Protein AF-0000000077528853 (afdb_homodimer)

Secondary structure (DSSP, 8-state):
-------------------------EEEGGGS-TTS--EE--SSEES-EEEEEEEE-SSEEEEEEEE-TT-EEPSEEESSS--EE--S-----TT-EEE--TTEEB--B--TT--EEEEEEEES-EEE-PPPPHHHHHT----/-------------------------EEEGGGS-TTS--EE--SSEES-EEEEEEEE-SSEEEEEEEE-TT-EEPSEEESSS--EE--S-----TT-EEE--TTEEB--B--TT--EEEEEEEES-EEE-PPPPHHHHHT----

InterPro domains:
  IPR011051 RmlC-like cupin domain superfamily [SSF51182] (59-139)
  IPR014710 RmlC-like jelly roll fold [G3DSA:2.60.120.10] (25-142)

Nearest PDB structures (foldseek):
  4bif-assembly1_C  TM=8.616E-01  e=1.121E-05  Granulicella tundricola MP5ACTX9
  4uxa-assembly9_L  TM=8.466E-01  e=1.002E-05  Granulicella tundricola
  8oz8-assembly1_A  TM=7.866E-01  e=2.742E-05  Granulicella tundricola
  2y0o-assembly1_A-2  TM=6.059E-01  e=3.119E-01  Bacillus subtilis subsp. subtilis str. 168
  3ebr-assembly1_A  TM=5.084E-01  e=4.614E-01  Cupriavidus pinatubonensis JMP134

Radius of gyration: 26.19 Å; Cα contacts (8 Å, |Δi|>4): 582; chains: 2; bounding box: 108×64×72 Å

Sequence (286 aa):
MRNSTVLAVLAVLALLPTSLASVSSTIIRNSRDPELNSTLDAVSFTNEAWIDVGYVDNATWIGHVMFTPFARTFWHRHEGGSSSRGGKPLRLHTGDTAWCPPGIVHWHGADECSYMMHFAAAYGATEWLEEVSAEEYAAKSDKMRNSTVLAVLAVLALLPTSLASVSSTIIRNSRDPELNSTLDAVSFTNEAWIDVGYVDNATWIGHVMFTPFARTFWHRHEGGSSSRGGKPLRLHTGDTAWCPPGIVHWHGADECSYMMHFAAAYGATEWLEEVSAEEYAAKSDK

Organism: Fusarium solani (NCBI:txid169388)

Solvent-accessible surface area (backbone atoms only — not comparable to full-atom values): 16557 Å² total; per-residue (Å²): 135,84,81,76,78,77,80,77,81,77,80,76,76,74,74,67,74,71,70,66,71,74,80,59,66,43,77,24,60,67,40,33,33,87,88,55,69,76,38,77,47,72,82,59,33,46,64,55,33,38,36,36,54,31,46,76,60,93,43,36,42,32,24,34,42,38,20,39,50,61,5,26,38,23,28,26,26,28,44,50,71,64,78,38,70,52,77,74,55,72,73,81,55,95,61,46,38,76,48,71,55,49,13,36,29,44,68,59,63,20,50,78,90,32,65,34,73,47,79,46,79,45,62,39,53,75,48,80,56,60,72,66,45,73,65,64,62,65,54,46,48,96,100,134,84,81,76,78,77,78,79,79,77,79,75,76,74,73,67,73,72,70,68,72,74,82,61,66,43,78,23,60,67,41,32,32,87,88,55,70,74,38,78,46,70,82,59,32,46,63,55,34,38,35,36,55,30,46,75,61,92,44,37,43,31,26,34,42,38,19,39,52,60,4,27,37,24,28,27,27,29,45,50,70,64,78,38,71,52,79,73,52,73,71,81,56,94,60,44,37,77,47,70,55,48,13,34,29,43,66,59,63,20,50,78,91,32,66,35,72,48,79,47,76,45,61,39,52,74,47,78,54,60,73,67,45,73,67,65,64,65,54,46,47,96,99

pLDDT: mean 84.31, std 20.07, range [31.48, 98.06]

Foldseek 3Di:
DPPPPPPPPPPPPPPPPPPPVPDDDDDQVVQFDPVDDWDWDPDFKDDTKIWTWRDDDPWKTKTKMKADAPMKGAWKFFADDAADEDDADEDDDPPDDDDDDHRYTDMDAHHRPDMDMDIDMGGHDMDGDGGQDPVSNVRHDPD/DPPPPPPPPPPPPPPPPPPPVPDDDDDQVVQFDPVDDWDWDPDFKDPTKIWTWRDDDPWKTKTKMKADAPMKGAWKFFADDAADEDDADEDDDPPDDDDDDHRYIDMDAHHRHDMDMDIDMGGHDMDGDGGQDPVSNVRHDPD

Structure (mmCIF, N/CA/C/O backbone):
data_AF-0000000077528853-model_v1
#
loop_
_entity.id
_entity.type
_entity.pdbx_description
1 polymer 'Cupin type-1 domain-containing protein'
#
loop_
_atom_site.group_PDB
_atom_site.id
_atom_site.type_symbol
_atom_site.label_atom_id
_atom_site.label_alt_id
_atom_site.label_comp_id
_atom_site.label_asym_id
_atom_site.label_entity_id
_atom_site.label_seq_id
_atom_site.pdbx_PDB_ins_code
_atom_site.Cartn_x
_atom_site.Cartn_y
_atom_site.Cartn_z
_atom_site.occupancy
_atom_site.B_iso_or_equiv
_atom_site.auth_seq_id
_atom_site.auth_comp_id
_atom_site.auth_asym_id
_atom_site.auth_atom_id
_atom_site.pdbx_PDB_model_num
ATOM 1 N N . MET A 1 1 ? -48.656 -36.594 48.875 1 31.77 1 MET A N 1
ATOM 2 C CA . MET A 1 1 ? -47.281 -36.25 48.469 1 31.77 1 MET A CA 1
ATOM 3 C C . MET A 1 1 ? -47.219 -35.906 47 1 31.77 1 MET A C 1
ATOM 5 O O . MET A 1 1 ? -47.375 -36.781 46.125 1 31.77 1 MET A O 1
ATOM 9 N N . ARG A 1 2 ? -47.75 -34.625 46.594 1 35.5 2 ARG A N 1
ATOM 10 C CA . ARG A 1 2 ? -47.812 -34.094 45.25 1 35.5 2 ARG A CA 1
ATOM 11 C C . ARG A 1 2 ? -46.406 -33.969 44.656 1 35.5 2 ARG A C 1
ATOM 13 O O . ARG A 1 2 ? -45.531 -33.406 45.281 1 35.5 2 ARG A O 1
ATOM 20 N N . ASN A 1 3 ? -45.969 -34.969 43.812 1 36.38 3 ASN A N 1
ATOM 21 C CA . ASN A 1 3 ? -44.75 -34.969 43 1 36.38 3 ASN A CA 1
ATOM 22 C C . ASN A 1 3 ? -44.656 -33.719 42.125 1 36.38 3 ASN A C 1
ATOM 24 O O . ASN A 1 3 ? -45.5 -33.531 41.25 1 36.38 3 ASN A O 1
ATOM 28 N N . SER A 1 4 ? -44.281 -32.562 42.656 1 40.78 4 SER A N 1
ATOM 29 C CA . SER A 1 4 ? -43.969 -31.359 41.844 1 40.78 4 SER A CA 1
ATOM 30 C C . SER A 1 4 ? -42.875 -31.641 40.844 1 40.78 4 SER A C 1
ATOM 32 O O . SER A 1 4 ? -41.75 -32.031 41.219 1 40.78 4 SER A O 1
ATOM 34 N N . THR A 1 5 ? -43.25 -32.188 39.688 1 36.5 5 THR A N 1
ATOM 35 C CA . THR A 1 5 ? -42.344 -32.375 38.594 1 36.5 5 THR A CA 1
ATOM 36 C C . THR A 1 5 ? -41.719 -31.031 38.188 1 36.5 5 THR A C 1
ATOM 38 O O . THR A 1 5 ? -42.406 -30.078 37.875 1 36.5 5 THR A O 1
ATOM 41 N N . VAL A 1 6 ? -40.625 -30.625 38.812 1 39.38 6 VAL A N 1
ATOM 42 C CA . VAL A 1 6 ? -39.812 -29.469 38.406 1 39.38 6 VAL A CA 1
ATOM 43 C C . VAL A 1 6 ? -39.344 -29.641 36.969 1 39.38 6 VAL A C 1
ATOM 45 O O . VAL A 1 6 ? -38.75 -30.672 36.625 1 39.38 6 VAL A O 1
ATOM 48 N N . LEU A 1 7 ? -40 -29.078 36 1 36.66 7 LEU A N 1
ATOM 49 C CA . LEU A 1 7 ? -39.594 -29 34.594 1 36.66 7 LEU A CA 1
ATOM 50 C C . LEU A 1 7 ? -38.312 -28.188 34.469 1 36.66 7 LEU A C 1
ATOM 52 O O . LEU A 1 7 ? -38.281 -27.016 34.844 1 36.66 7 LEU A O 1
ATOM 56 N N . ALA A 1 8 ? -37.125 -28.828 34.531 1 36.06 8 ALA A N 1
ATOM 57 C CA . ALA A 1 8 ? -35.844 -28.172 34.281 1 36.06 8 ALA A CA 1
ATOM 58 C C . ALA A 1 8 ? -35.75 -27.688 32.812 1 36.06 8 ALA A C 1
ATOM 60 O O . ALA A 1 8 ? -35.938 -28.469 31.891 1 36.06 8 ALA A O 1
ATOM 61 N N . VAL A 1 9 ? -36.125 -26.484 32.531 1 37.28 9 VAL A N 1
ATOM 62 C CA . VAL A 1 9 ? -35.906 -25.891 31.219 1 37.28 9 VAL A CA 1
ATOM 63 C C . VAL A 1 9 ? -34.406 -25.797 30.953 1 37.28 9 VAL A C 1
ATOM 65 O O . VAL A 1 9 ? -33.656 -25.141 31.688 1 37.28 9 VAL A O 1
ATOM 68 N N . LEU A 1 10 ? -33.75 -26.828 30.375 1 38.59 10 LEU A N 1
ATOM 69 C CA . LEU A 1 10 ? -32.375 -26.703 29.922 1 38.59 10 LEU A CA 1
ATOM 70 C C . LEU A 1 10 ? -32.281 -25.719 28.75 1 38.59 10 LEU A C 1
ATOM 72 O O . LEU A 1 10 ? -32.938 -25.891 27.734 1 38.59 10 LEU A O 1
ATOM 76 N N . ALA A 1 11 ? -31.984 -24.469 29.016 1 38.91 11 ALA A N 1
ATOM 77 C CA . ALA A 1 11 ? -31.703 -23.531 27.953 1 38.91 11 ALA A CA 1
ATOM 78 C C . ALA A 1 11 ? -30.453 -23.938 27.172 1 38.91 11 ALA A C 1
ATOM 80 O O . ALA A 1 11 ? -29.359 -24.016 27.734 1 38.91 11 ALA A O 1
ATOM 81 N N . VAL A 1 12 ? -30.531 -24.797 26.141 1 39.12 12 VAL A N 1
ATOM 82 C CA . VAL A 1 12 ? -29.391 -25.016 25.25 1 39.12 12 VAL A CA 1
ATOM 83 C C . VAL A 1 12 ? -29 -23.703 24.578 1 39.12 12 VAL A C 1
ATOM 85 O O . VAL A 1 12 ? -29.812 -23.078 23.922 1 39.12 12 VAL A O 1
ATOM 88 N N . LEU A 1 13 ? -28.031 -22.969 25.094 1 37.53 13 LEU A N 1
ATOM 89 C CA . LEU A 1 13 ? -27.438 -21.859 24.359 1 37.53 13 LEU A CA 1
ATOM 90 C C . LEU A 1 13 ? -26.875 -22.344 23.016 1 37.53 13 LEU A C 1
ATOM 92 O O . LEU A 1 13 ? -25.969 -23.172 22.984 1 37.53 13 LEU A O 1
ATOM 96 N N . ALA A 1 14 ? -27.703 -22.328 21.938 1 39.66 14 ALA A N 1
ATOM 97 C CA . ALA A 1 14 ? -27.109 -22.531 20.625 1 39.66 14 ALA A CA 1
ATOM 98 C C . ALA A 1 14 ? -25.891 -21.625 20.422 1 39.66 14 ALA A C 1
ATOM 100 O O . ALA A 1 14 ? -26 -20.406 20.562 1 39.66 14 ALA A O 1
ATOM 101 N N . LEU A 1 15 ? -24.688 -22.062 20.719 1 41.44 15 LEU A N 1
ATOM 102 C CA . LEU A 1 15 ? -23.531 -21.328 20.219 1 41.44 15 LEU A CA 1
ATOM 103 C C . LEU A 1 15 ? -23.688 -20.969 18.734 1 41.44 15 LEU A C 1
ATOM 105 O O . LEU A 1 15 ? -23.781 -21.859 17.891 1 41.44 15 LEU A O 1
ATOM 109 N N . LEU A 1 16 ? -24.391 -19.938 18.438 1 42.97 16 LEU A N 1
ATOM 110 C CA . LEU A 1 16 ? -24.312 -19.469 17.062 1 42.97 16 LEU A CA 1
ATOM 111 C C . LEU A 1 16 ? -22.891 -19.562 16.531 1 42.97 16 LEU A C 1
ATOM 113 O O . LEU A 1 16 ? -21.938 -19.156 17.219 1 42.97 16 LEU A O 1
ATOM 117 N N . PRO A 1 17 ? -22.656 -20.438 15.641 1 41.72 17 PRO A N 1
ATOM 118 C CA . PRO A 1 17 ? -21.344 -20.344 15.031 1 41.72 17 PRO A CA 1
ATOM 119 C C . PRO A 1 17 ? -20.953 -18.922 14.664 1 41.72 17 PRO A C 1
ATOM 121 O O . PRO A 1 17 ? -21.766 -18.172 14.102 1 41.72 17 PRO A O 1
ATOM 124 N N . THR A 1 18 ? -20.297 -18.219 15.523 1 42.56 18 THR A N 1
ATOM 125 C CA . THR A 1 18 ? -19.641 -17.031 14.992 1 42.56 18 THR A CA 1
ATOM 126 C C . THR A 1 18 ? -19.062 -17.312 13.609 1 42.56 18 THR A C 1
ATOM 128 O O . THR A 1 18 ? -18.219 -18.203 13.461 1 42.56 18 THR A O 1
ATOM 131 N N . SER A 1 19 ? -19.812 -17.359 12.656 1 41.09 19 SER A N 1
ATOM 132 C CA . SER A 1 19 ? -19.234 -17.406 11.312 1 41.09 19 SER A CA 1
ATOM 133 C C . SER A 1 19 ? -17.953 -16.594 11.242 1 41.09 19 SER A C 1
ATOM 135 O O . SER A 1 19 ? -17.953 -15.383 11.461 1 41.09 19 SER A O 1
ATOM 137 N N . LEU A 1 20 ? -16.938 -17 11.883 1 44.22 20 LEU A N 1
ATOM 138 C CA . LEU A 1 20 ? -15.664 -16.391 11.555 1 44.22 20 LEU A CA 1
ATOM 139 C C . LEU A 1 20 ? -15.609 -16 10.078 1 44.22 20 LEU A C 1
ATOM 141 O O . LEU A 1 20 ? -15.656 -16.859 9.203 1 44.22 20 LEU A O 1
ATOM 145 N N . ALA A 1 21 ? -16.312 -15.023 9.734 1 50.5 21 ALA A N 1
ATOM 146 C CA . ALA A 1 21 ? -16.141 -14.539 8.367 1 50.5 21 ALA A CA 1
ATOM 147 C C . ALA A 1 21 ? -14.727 -14.781 7.863 1 50.5 21 ALA A C 1
ATOM 149 O O . ALA A 1 21 ? -13.75 -14.461 8.555 1 50.5 21 ALA A O 1
ATOM 150 N N . SER A 1 22 ? -14.547 -15.875 7.16 1 57.91 22 SER A N 1
ATOM 151 C CA . SER A 1 22 ? -13.258 -16.281 6.605 1 57.91 22 SER A CA 1
ATOM 152 C C . SER A 1 22 ? -12.508 -15.102 6.008 1 57.91 22 SER A C 1
ATOM 154 O O . SER A 1 22 ? -13.062 -14.359 5.191 1 57.91 22 SER A O 1
ATOM 156 N N . VAL A 1 23 ? -11.641 -14.492 6.781 1 65.69 23 VAL A N 1
ATOM 157 C CA . VAL A 1 23 ? -10.766 -13.438 6.289 1 65.69 23 VAL A CA 1
ATOM 158 C C . VAL A 1 23 ? -10.188 -13.828 4.93 1 65.69 23 VAL A C 1
ATOM 160 O O . VAL A 1 23 ? -9.594 -14.906 4.789 1 65.69 23 VAL A O 1
ATOM 163 N N . SER A 1 24 ? -10.695 -13.164 3.867 1 83 24 SER A N 1
ATOM 164 C CA . SER A 1 24 ? -10.234 -13.445 2.512 1 83 24 SER A CA 1
ATOM 165 C C . SER A 1 24 ? -9.703 -12.195 1.836 1 83 24 SER A C 1
ATOM 167 O O . SER A 1 24 ? -9.914 -11.078 2.32 1 83 24 SER A O 1
ATOM 169 N N . SER A 1 25 ? -8.945 -12.477 0.731 1 89.69 25 SER A N 1
ATOM 170 C CA . SER A 1 25 ? -8.484 -11.352 -0.074 1 89.69 25 SER A CA 1
ATOM 171 C C . SER A 1 25 ? -9.648 -10.633 -0.744 1 89.69 25 SER A C 1
ATOM 173 O O . SER A 1 25 ? -10.688 -11.242 -1.018 1 89.69 25 SER A O 1
ATOM 175 N N . THR A 1 26 ? -9.477 -9.367 -0.931 1 91.88 26 THR A N 1
ATOM 176 C CA . THR A 1 26 ? -10.516 -8.531 -1.526 1 91.88 26 THR A CA 1
ATOM 177 C C . THR A 1 26 ? -9.969 -7.766 -2.727 1 91.88 26 THR A C 1
ATOM 179 O O . THR A 1 26 ? -8.852 -7.238 -2.68 1 91.88 26 THR A O 1
ATOM 182 N N . ILE A 1 27 ? -10.758 -7.766 -3.787 1 93.62 27 ILE A N 1
ATOM 183 C CA . ILE A 1 27 ? -10.461 -6.895 -4.918 1 93.62 27 ILE A CA 1
ATOM 184 C C . ILE A 1 27 ? -11.273 -5.609 -4.812 1 93.62 27 ILE A C 1
ATOM 186 O O . ILE A 1 27 ? -12.508 -5.652 -4.742 1 93.62 27 ILE A O 1
ATOM 190 N N . ILE A 1 28 ? -10.609 -4.52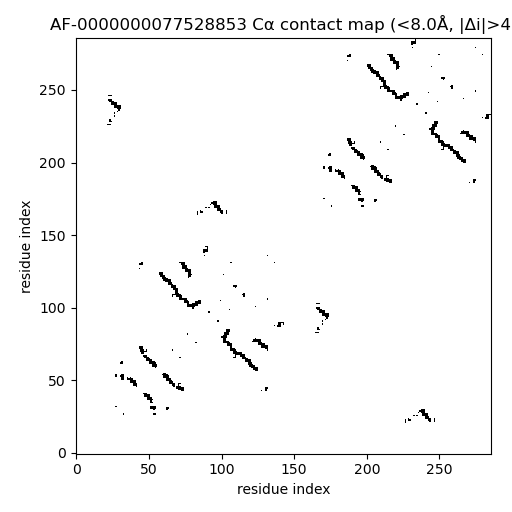 -4.746 1 96.12 28 ILE A N 1
ATOM 191 C CA . ILE A 1 28 ? -11.227 -3.197 -4.766 1 96.12 28 ILE A CA 1
ATOM 192 C C . ILE A 1 28 ? -11.242 -2.654 -6.191 1 96.12 28 ILE A C 1
ATOM 194 O O . ILE A 1 28 ? -10.234 -2.133 -6.676 1 96.12 28 ILE A O 1
ATOM 198 N N . ARG A 1 29 ? -12.398 -2.723 -6.762 1 95.88 29 ARG A N 1
ATOM 199 C CA . ARG A 1 29 ? -12.523 -2.32 -8.156 1 95.88 29 ARG A CA 1
ATOM 200 C C . ARG A 1 29 ? -12.289 -0.822 -8.32 1 95.88 29 ARG A C 1
ATOM 202 O O . ARG A 1 29 ? -12.852 -0.016 -7.574 1 95.88 29 ARG A O 1
ATOM 209 N N . ASN A 1 30 ? -11.453 -0.456 -9.148 1 94.94 30 ASN A N 1
ATOM 210 C CA . ASN A 1 30 ? -11.062 0.923 -9.438 1 94.94 30 ASN A CA 1
ATOM 211 C C . ASN A 1 30 ? -10.523 1.622 -8.195 1 94.94 30 ASN A C 1
ATOM 213 O O . ASN A 1 30 ? -10.547 2.852 -8.109 1 94.94 30 ASN A O 1
ATOM 217 N N . SER A 1 31 ? -10.211 0.83 -7.234 1 96.31 31 SER A N 1
ATOM 218 C CA . SER A 1 31 ? -9.586 1.274 -5.992 1 96.31 31 SER A CA 1
ATOM 219 C C . SER A 1 31 ? -10.484 2.256 -5.246 1 96.31 31 SER A C 1
ATOM 221 O O . SER A 1 31 ? -10 3.209 -4.633 1 96.31 31 SER A O 1
ATOM 223 N N . ARG A 1 32 ? -11.719 2.049 -5.41 1 94.62 32 ARG A N 1
ATOM 224 C CA . ARG A 1 32 ? -12.742 2.824 -4.715 1 94.62 32 ARG A CA 1
ATOM 225 C C . ARG A 1 32 ? -13.969 1.969 -4.414 1 94.62 32 ARG A C 1
ATOM 227 O O . ARG A 1 32 ? -14.25 1.002 -5.125 1 94.62 32 ARG A O 1
ATOM 234 N N . ASP A 1 33 ? -14.578 2.328 -3.352 1 93.62 33 ASP A N 1
ATOM 235 C CA . ASP A 1 33 ? -15.891 1.739 -3.084 1 93.62 33 ASP A CA 1
ATOM 236 C C . ASP A 1 33 ? -17 2.525 -3.777 1 93.62 33 ASP A C 1
ATOM 238 O O . ASP A 1 33 ? -17.312 3.652 -3.385 1 93.62 33 ASP A O 1
ATOM 242 N N . PRO A 1 34 ? -17.578 1.973 -4.758 1 90.75 34 PRO A N 1
ATOM 243 C CA . PRO A 1 34 ? -18.547 2.734 -5.551 1 90.75 34 PRO A CA 1
ATOM 244 C C . PRO A 1 34 ? -19.812 3.076 -4.766 1 90.75 34 PRO A C 1
ATOM 246 O O . PRO A 1 34 ? -20.594 3.932 -5.188 1 90.75 34 PRO A O 1
ATOM 249 N N . GLU A 1 35 ? -20.016 2.408 -3.66 1 93.94 35 GLU A N 1
ATOM 250 C CA . GLU A 1 35 ? -21.234 2.637 -2.875 1 93.94 35 GLU A CA 1
ATOM 251 C C . GLU A 1 35 ? -21.062 3.818 -1.927 1 93.94 35 GLU A C 1
ATOM 253 O O . GLU A 1 35 ? -22.016 4.262 -1.298 1 93.94 35 GLU A O 1
ATOM 258 N N . LEU A 1 36 ? -19.906 4.215 -1.797 1 93.94 36 LEU A N 1
ATOM 259 C CA . LEU A 1 36 ? -19.641 5.301 -0.866 1 93.94 36 LEU A CA 1
ATOM 260 C C . LEU A 1 36 ? -19.391 6.605 -1.614 1 93.94 36 LEU A C 1
ATOM 262 O O . LEU A 1 36 ? -18.75 6.609 -2.67 1 93.94 36 LEU A O 1
ATOM 266 N N . ASN A 1 37 ? -19.875 7.656 -1.074 1 94.62 37 ASN A N 1
ATOM 267 C CA . ASN A 1 37 ? -19.594 8.992 -1.594 1 94.62 37 ASN A CA 1
ATOM 268 C C . ASN A 1 37 ? -18.25 9.516 -1.077 1 94.62 37 ASN A C 1
ATOM 270 O O . ASN A 1 37 ? -17.766 9.078 -0.033 1 94.62 37 ASN A O 1
ATOM 274 N N . SER A 1 38 ? -17.719 10.438 -1.953 1 96.12 38 SER A N 1
ATOM 275 C CA . SER A 1 38 ? -16.625 11.227 -1.396 1 96.12 38 SER A CA 1
ATOM 276 C C . SER A 1 38 ? -17.094 12.039 -0.191 1 96.12 38 SER A C 1
ATOM 278 O O . SER A 1 38 ? -18.188 12.602 -0.197 1 96.12 38 SER A O 1
ATOM 280 N N . THR A 1 39 ? -16.203 12.07 0.796 1 96.06 39 THR A N 1
ATOM 281 C CA . THR A 1 39 ? -16.594 12.781 2.006 1 96.06 39 THR A CA 1
ATOM 282 C C . THR A 1 39 ? -15.562 13.844 2.373 1 96.06 39 THR A C 1
ATOM 284 O O . THR A 1 39 ? -14.359 13.625 2.219 1 96.06 39 THR A O 1
ATOM 287 N N . LEU A 1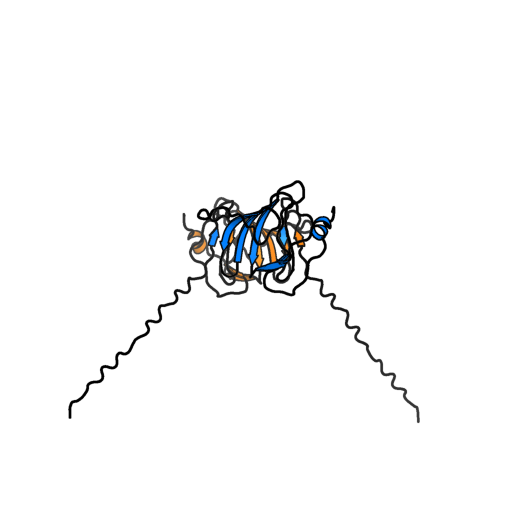 40 ? -16.094 14.93 2.807 1 95.06 40 LEU A N 1
ATOM 288 C CA . LEU A 1 40 ? -15.242 15.961 3.383 1 95.06 40 LEU A CA 1
ATOM 289 C C . LEU A 1 40 ? -14.875 15.625 4.824 1 95.06 40 LEU A C 1
ATOM 291 O O . LEU A 1 40 ? -15.742 15.32 5.637 1 95.06 40 LEU A O 1
ATOM 295 N N . ASP A 1 41 ? -13.594 15.555 5.109 1 86.25 41 ASP A N 1
ATOM 296 C CA . ASP A 1 41 ? -13.148 15.367 6.484 1 86.25 41 ASP A CA 1
ATOM 297 C C . ASP A 1 41 ? -12.625 16.672 7.078 1 86.25 41 ASP A C 1
ATOM 299 O O . ASP A 1 41 ? -11.562 17.156 6.684 1 86.25 41 ASP A O 1
ATOM 303 N N . ALA A 1 42 ? -13.312 17.188 8.055 1 81.19 42 ALA A N 1
ATOM 304 C CA . ALA A 1 42 ? -12.961 18.469 8.656 1 81.19 42 ALA A CA 1
ATOM 305 C C . ALA A 1 42 ? -12.398 18.281 10.062 1 81.19 42 ALA A C 1
ATOM 307 O O . ALA A 1 42 ? -12.07 19.266 10.742 1 81.19 42 ALA A O 1
ATOM 308 N N . VAL A 1 43 ? -12.219 17.062 10.438 1 89.88 43 VAL A N 1
ATOM 309 C CA . VAL A 1 43 ? -11.891 16.828 11.836 1 89.88 43 VAL A CA 1
ATOM 310 C C . VAL A 1 43 ? -10.383 16.625 11.984 1 89.88 43 VAL A C 1
ATOM 312 O O . VAL A 1 43 ? -9.773 17.109 12.938 1 89.88 43 VAL A O 1
ATOM 315 N N . SER A 1 44 ? -9.773 16.047 11.062 1 96.69 44 SER A N 1
ATOM 316 C CA . SER A 1 44 ? -8.367 15.68 11.203 1 96.69 44 SER A CA 1
ATOM 317 C C . SER A 1 44 ? -7.5 16.391 10.172 1 96.69 44 SER A C 1
ATOM 319 O O . SER A 1 44 ? -6.41 15.922 9.836 1 96.69 44 SER A O 1
ATOM 321 N N . PHE A 1 45 ? -8.078 17.5 9.672 1 97.69 45 PHE A N 1
ATOM 322 C CA . PHE A 1 45 ? -7.371 18.219 8.617 1 97.69 45 PHE A CA 1
ATOM 323 C C . PHE A 1 45 ? -7.426 19.719 8.859 1 97.69 45 PHE A C 1
ATOM 325 O O . PHE A 1 45 ? -8.391 20.234 9.43 1 97.69 45 PHE A O 1
ATOM 332 N N . THR A 1 46 ? -6.367 20.375 8.477 1 96.81 46 THR A N 1
ATOM 333 C CA . THR A 1 46 ? -6.414 21.812 8.227 1 96.81 46 THR A CA 1
ATOM 334 C C . THR A 1 46 ? -6.848 22.094 6.789 1 96.81 46 THR A C 1
ATOM 336 O O . THR A 1 46 ? -6.324 21.5 5.848 1 96.81 46 THR A O 1
ATOM 339 N N . ASN A 1 47 ? -7.816 22.969 6.621 1 95.75 47 ASN A N 1
ATOM 340 C CA . ASN A 1 47 ? -8.43 23.266 5.328 1 95.75 47 ASN A CA 1
ATOM 341 C C . ASN A 1 47 ? -9.133 22.031 4.754 1 95.75 47 ASN A C 1
ATOM 343 O O . ASN A 1 47 ? -9.57 21.156 5.5 1 95.75 47 ASN A O 1
ATOM 347 N N . GLU A 1 48 ? -9.359 21.984 3.418 1 95.88 48 GLU A N 1
ATOM 348 C CA . GLU A 1 48 ? -10.297 21 2.857 1 95.88 48 GLU A CA 1
ATOM 349 C C . GLU A 1 48 ? -9.555 19.781 2.322 1 95.88 48 GLU A C 1
ATOM 351 O O . GLU A 1 48 ? -8.594 19.922 1.559 1 95.88 48 GLU A O 1
ATOM 356 N N . ALA A 1 49 ? -10.039 18.688 2.723 1 97.56 49 ALA A N 1
ATOM 357 C CA . ALA A 1 49 ? -9.625 17.406 2.17 1 97.56 49 ALA A CA 1
ATOM 358 C C . ALA A 1 49 ? -10.828 16.5 1.903 1 97.56 49 ALA A C 1
ATOM 360 O O . ALA A 1 49 ? -11.766 16.469 2.701 1 97.56 49 ALA A O 1
ATOM 361 N N . TRP A 1 50 ? -10.781 15.805 0.832 1 97.56 50 TRP A N 1
ATOM 362 C CA . TRP A 1 50 ? -11.836 14.883 0.412 1 97.56 50 TRP A CA 1
ATOM 363 C C . TRP A 1 50 ? -11.32 13.445 0.391 1 97.56 50 TRP A C 1
ATOM 365 O O . TRP A 1 50 ? -10.203 13.188 -0.046 1 97.56 50 TRP A O 1
ATOM 375 N N . ILE A 1 51 ? -12.18 12.547 0.854 1 97.25 51 ILE A N 1
ATOM 376 C CA . ILE A 1 51 ? -11.758 11.164 1.037 1 97.25 51 ILE A CA 1
ATOM 377 C C . ILE A 1 51 ? -12.664 10.234 0.221 1 97.25 51 ILE A C 1
ATOM 379 O O . ILE A 1 51 ? -13.891 10.352 0.279 1 97.25 51 ILE A O 1
ATOM 383 N N . ASP A 1 52 ? -12.039 9.383 -0.586 1 97.12 52 ASP A N 1
ATOM 384 C CA . ASP A 1 52 ? -12.68 8.234 -1.211 1 97.12 52 ASP A CA 1
ATOM 385 C C . ASP A 1 52 ? -12.18 6.926 -0.601 1 97.12 52 ASP A C 1
ATOM 387 O O . ASP A 1 52 ? -11.031 6.531 -0.817 1 97.12 52 ASP A O 1
ATOM 391 N N . VAL A 1 53 ? -13.07 6.262 0.036 1 96.75 53 VAL A N 1
ATOM 392 C CA . VAL A 1 53 ? -12.688 5.016 0.687 1 96.75 53 VAL A CA 1
ATOM 393 C C . VAL A 1 53 ? -12.727 3.871 -0.323 1 96.75 53 VAL A C 1
ATOM 395 O O . VAL A 1 53 ? -13.672 3.762 -1.108 1 96.75 53 VAL A O 1
ATOM 398 N N . GLY A 1 54 ? -11.734 3.076 -0.315 1 97.56 54 GLY A N 1
ATOM 399 C CA . GLY A 1 54 ? -11.734 1.836 -1.074 1 97.56 54 GLY A CA 1
ATOM 400 C C . GLY A 1 54 ? -12 0.612 -0.22 1 97.56 54 GLY A C 1
ATOM 401 O O . GLY A 1 54 ? -12.789 -0.258 -0.602 1 97.56 54 GLY A O 1
ATOM 402 N N . TYR A 1 55 ? -11.352 0.552 0.934 1 96 55 TYR A N 1
ATOM 403 C CA . TYR A 1 55 ? -11.445 -0.579 1.85 1 96 55 TYR A CA 1
ATOM 404 C C . TYR A 1 55 ? -11.18 -0.142 3.285 1 96 55 TYR A C 1
ATOM 406 O O . TYR A 1 55 ? -10.289 0.672 3.537 1 96 55 TYR A O 1
ATOM 414 N N . VAL A 1 56 ? -11.984 -0.703 4.188 1 94.25 56 VAL A N 1
ATOM 415 C CA . VAL A 1 56 ? -11.758 -0.445 5.605 1 94.25 56 VAL A CA 1
ATOM 416 C C . VAL A 1 56 ? -12.133 -1.679 6.422 1 94.25 56 VAL A C 1
ATOM 418 O O . VAL A 1 56 ? -13.148 -2.324 6.152 1 94.25 56 VAL A O 1
ATOM 421 N N . ASP A 1 57 ? -11.266 -2.049 7.258 1 92.31 57 ASP A N 1
ATOM 422 C CA . ASP A 1 57 ? -11.586 -2.99 8.328 1 92.31 57 ASP A CA 1
ATOM 423 C C . ASP A 1 57 ? -10.969 -2.543 9.648 1 92.31 57 ASP A C 1
ATOM 425 O O . ASP A 1 57 ? -10.664 -1.363 9.828 1 92.31 57 ASP A O 1
ATOM 429 N N . ASN A 1 58 ? -10.844 -3.365 10.625 1 89.31 58 ASN A N 1
ATOM 430 C CA . ASN A 1 58 ? -10.414 -2.961 11.961 1 89.31 58 ASN A CA 1
ATOM 431 C C . ASN A 1 58 ? -8.969 -2.479 11.961 1 89.31 58 ASN A C 1
ATOM 433 O O . ASN A 1 58 ? -8.586 -1.649 12.789 1 89.31 58 ASN A O 1
ATOM 437 N N . ALA A 1 59 ? -8.18 -2.93 10.969 1 89.88 59 ALA A N 1
ATOM 438 C CA . ALA A 1 59 ? -6.75 -2.652 11.047 1 89.88 59 ALA A CA 1
ATOM 439 C C . ALA A 1 59 ? -6.254 -1.971 9.773 1 89.88 59 ALA A C 1
ATOM 441 O O . ALA A 1 59 ? -5.117 -1.5 9.719 1 89.88 59 ALA A O 1
ATOM 442 N N . THR A 1 60 ? -7.145 -1.902 8.812 1 94.06 60 THR A N 1
ATOM 443 C CA . THR A 1 60 ? -6.648 -1.485 7.508 1 94.06 60 THR A CA 1
ATOM 444 C C . THR A 1 60 ? -7.555 -0.417 6.902 1 94.06 60 THR A C 1
ATOM 446 O O . THR A 1 60 ? -8.781 -0.523 6.969 1 94.06 60 THR A O 1
ATOM 449 N N . TRP A 1 61 ? -6.992 0.603 6.406 1 96.06 61 TRP A N 1
ATOM 450 C CA . TRP A 1 61 ? -7.676 1.625 5.621 1 96.06 61 TRP A CA 1
ATOM 451 C C . TRP A 1 61 ? -6.977 1.844 4.285 1 96.06 61 TRP A C 1
ATOM 453 O O . TRP A 1 61 ? -5.754 1.992 4.238 1 96.06 61 TRP A O 1
ATOM 463 N N . ILE A 1 62 ? -7.727 1.771 3.172 1 97.69 62 ILE A N 1
ATOM 464 C CA . ILE A 1 62 ? -7.211 2.016 1.829 1 97.69 62 ILE A CA 1
ATOM 465 C C . ILE A 1 62 ? -8.125 3 1.1 1 97.69 62 ILE A C 1
ATOM 467 O O . ILE A 1 62 ? -9.344 2.842 1.104 1 97.69 62 ILE A O 1
ATOM 471 N N . GLY A 1 63 ? -7.512 4.02 0.502 1 97.81 63 GLY A N 1
ATOM 472 C CA . GLY A 1 63 ? -8.344 4.945 -0.247 1 97.81 63 GLY A CA 1
ATOM 473 C C . GLY A 1 63 ? -7.574 6.113 -0.827 1 97.81 63 GLY A C 1
ATOM 474 O O . GLY A 1 63 ? -6.344 6.145 -0.761 1 97.81 63 GLY A O 1
ATOM 475 N N . HIS A 1 64 ? -8.336 7.004 -1.424 1 98 64 HIS A N 1
ATOM 476 C CA . HIS A 1 64 ? -7.797 8.227 -1.999 1 98 64 HIS A CA 1
ATOM 477 C C . HIS A 1 64 ? -8.086 9.43 -1.107 1 98 64 HIS A C 1
ATOM 479 O O . HIS A 1 64 ? -9.18 9.547 -0.547 1 98 64 HIS A O 1
ATOM 485 N N . VAL A 1 65 ? -7.137 10.266 -1.037 1 98 65 VAL A N 1
ATOM 486 C CA . VAL A 1 65 ? -7.312 11.531 -0.326 1 98 65 VAL A CA 1
ATOM 487 C C . VAL A 1 65 ? -6.895 12.688 -1.227 1 98 65 VAL A C 1
ATOM 489 O O . VAL A 1 65 ? -5.785 12.703 -1.763 1 98 65 VAL A O 1
ATOM 492 N N . MET A 1 66 ? -7.754 13.617 -1.387 1 98 66 MET A N 1
ATOM 493 C CA . MET A 1 66 ? -7.488 14.828 -2.156 1 98 66 MET A CA 1
ATOM 494 C C . MET A 1 66 ? -7.375 16.031 -1.238 1 98 66 MET A C 1
ATOM 496 O O . MET A 1 66 ? -8.266 16.297 -0.426 1 98 66 MET A O 1
ATOM 500 N N . PHE A 1 67 ? -6.383 16.734 -1.431 1 98.06 67 PHE A N 1
ATOM 501 C CA . PHE A 1 67 ? -6.133 17.938 -0.653 1 98.06 67 PHE A CA 1
ATOM 502 C C . PHE A 1 67 ? -6.223 19.172 -1.535 1 98.06 67 PHE A C 1
ATOM 504 O O . PHE A 1 67 ? -5.574 19.25 -2.578 1 98.06 67 PHE A O 1
ATOM 511 N N . THR A 1 68 ? -7.031 20.125 -1.051 1 97.25 68 THR A N 1
ATOM 512 C CA . THR A 1 68 ? -6.961 21.422 -1.703 1 97.25 68 THR A CA 1
ATOM 513 C C . THR A 1 68 ? -5.668 22.141 -1.336 1 97.25 68 THR A C 1
ATOM 515 O O . THR A 1 68 ? -4.961 21.719 -0.417 1 97.25 68 THR A O 1
ATOM 518 N N . PRO A 1 69 ? -5.312 23.141 -2.055 1 96.94 69 PRO A N 1
ATOM 519 C CA . PRO A 1 69 ? -4.09 23.875 -1.711 1 96.94 69 PRO A CA 1
ATOM 520 C C . PRO A 1 69 ? -4.035 24.281 -0.239 1 96.94 69 PRO A C 1
ATOM 522 O O . PRO A 1 69 ? -5.055 24.656 0.338 1 96.94 69 PRO A O 1
ATOM 525 N N . PHE A 1 70 ? -2.893 24.109 0.419 1 95.94 70 PHE A N 1
ATOM 526 C CA . PHE A 1 70 ? -2.592 24.453 1.805 1 95.94 70 PHE A CA 1
ATOM 527 C C . PHE A 1 70 ? -3.09 23.375 2.748 1 95.94 70 PHE A C 1
ATOM 529 O O . PHE A 1 70 ? -2.727 23.344 3.928 1 95.94 70 PHE A O 1
ATOM 536 N N . ALA A 1 71 ? -3.955 22.5 2.299 1 97.25 71 ALA A N 1
ATOM 537 C CA . ALA A 1 71 ? -4.582 21.516 3.182 1 97.25 71 ALA A CA 1
ATOM 538 C C . ALA A 1 71 ? -3.576 20.453 3.627 1 97.25 71 ALA A C 1
ATOM 540 O O . ALA A 1 71 ? -2.648 20.125 2.887 1 97.25 71 ALA A O 1
ATOM 541 N N . ARG A 1 72 ? -3.795 19.922 4.824 1 96.81 72 ARG A N 1
ATOM 542 C CA . ARG A 1 72 ? -2.92 18.891 5.383 1 96.81 72 ARG A CA 1
ATOM 543 C C . ARG A 1 72 ? -3.594 18.172 6.543 1 96.81 72 ARG A C 1
ATOM 545 O O . ARG A 1 72 ? -4.465 18.734 7.211 1 96.81 72 ARG A O 1
ATOM 552 N N . THR A 1 73 ? -3.139 17 6.762 1 97.38 73 THR A N 1
ATOM 553 C CA . THR A 1 73 ? -3.59 16.281 7.941 1 97.38 73 THR A CA 1
ATOM 554 C C . THR A 1 73 ? -3.072 16.938 9.219 1 97.38 73 THR A C 1
ATOM 556 O O . THR A 1 73 ? -2.064 17.641 9.195 1 97.38 73 THR A O 1
ATOM 559 N N . PHE A 1 74 ? -3.775 16.578 10.289 1 97.31 74 PHE A N 1
ATOM 560 C CA . PHE A 1 74 ? -3.117 16.734 11.578 1 97.31 74 PHE A CA 1
ATOM 561 C C . PHE A 1 74 ? -1.943 15.773 11.719 1 97.31 74 PHE A C 1
ATOM 563 O O . PHE A 1 74 ? -1.834 14.812 10.953 1 97.31 74 PHE A O 1
ATOM 570 N N . TRP A 1 75 ? -1.036 16.172 12.633 1 96.44 75 TRP A N 1
ATOM 571 C CA . TRP A 1 75 ? -0.056 15.156 13.008 1 96.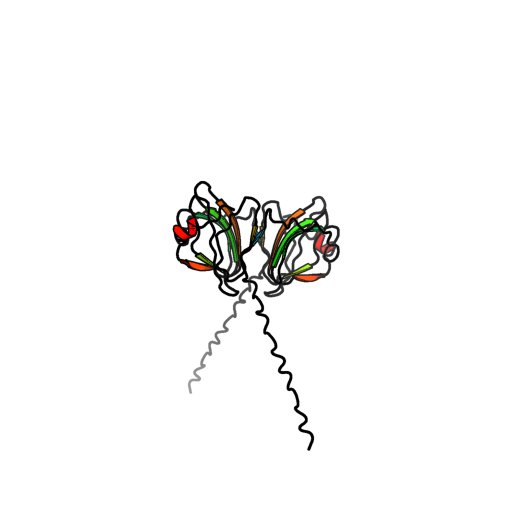44 75 TRP A CA 1
ATOM 572 C C . TRP A 1 75 ? -0.744 13.859 13.414 1 96.44 75 TRP A C 1
ATOM 574 O O . TRP A 1 75 ? -1.777 13.875 14.086 1 96.44 75 TRP A O 1
ATOM 584 N N . HIS A 1 76 ? -0.078 12.727 13.047 1 96.56 76 HIS A N 1
ATOM 585 C CA . HIS A 1 76 ? -0.66 11.453 13.453 1 96.56 76 HIS A CA 1
ATOM 586 C C . HIS A 1 76 ? 0.361 10.32 13.352 1 96.56 76 HIS A C 1
ATOM 588 O O . HIS A 1 76 ? 1.451 10.516 12.812 1 96.56 76 HIS A O 1
ATOM 594 N N . ARG A 1 77 ? 0.004 9.227 13.914 1 95.25 77 ARG A N 1
ATOM 595 C CA . ARG A 1 77 ? 0.784 8 13.781 1 95.25 77 ARG A CA 1
ATOM 596 C C . ARG A 1 77 ? -0.127 6.781 13.695 1 95.25 77 ARG A C 1
ATOM 598 O O . ARG A 1 77 ? -1.29 6.836 14.094 1 95.25 77 ARG A O 1
ATOM 605 N N . HIS A 1 78 ? 0.402 5.785 13.117 1 94.19 78 HIS A N 1
ATOM 606 C CA . HIS A 1 78 ? -0.272 4.492 13.086 1 94.19 78 HIS A CA 1
ATOM 607 C C . HIS A 1 78 ? 0.321 3.537 14.117 1 94.19 78 HIS A C 1
ATOM 609 O O . HIS A 1 78 ? 1.516 3.602 14.414 1 94.19 78 HIS A O 1
ATOM 615 N N . GLU A 1 79 ? -0.517 2.68 14.492 1 92.06 79 GLU A N 1
ATOM 616 C CA . GLU A 1 79 ? -0.196 1.768 15.586 1 92.06 79 GLU A CA 1
ATOM 617 C C . GLU A 1 79 ? 1.053 0.948 15.273 1 92.06 79 GLU A C 1
ATOM 619 O O . GLU A 1 79 ? 1.292 0.587 14.117 1 92.06 79 GLU A O 1
ATOM 624 N N . GLY A 1 80 ? 1.814 0.819 16.328 1 85.12 80 GLY A N 1
ATOM 625 C CA . GLY A 1 80 ? 2.994 -0.026 16.25 1 85.12 80 GLY A CA 1
ATOM 626 C C . GLY A 1 80 ? 4.293 0.757 16.281 1 85.12 80 GLY A C 1
ATOM 627 O O . GLY A 1 80 ? 4.281 1.988 16.219 1 85.12 80 GLY A O 1
ATOM 628 N N . GLY A 1 81 ? 5.305 0.08 16.531 1 81.88 81 GLY A N 1
ATOM 629 C CA . GLY A 1 81 ? 6.629 0.685 16.5 1 81.88 81 GLY A CA 1
ATOM 630 C C . GLY A 1 81 ? 6.836 1.715 17.594 1 81.88 81 GLY A C 1
ATOM 631 O O . GLY A 1 81 ? 5.961 1.921 18.438 1 81.88 81 GLY A O 1
ATOM 632 N N . SER A 1 82 ? 8.023 2.207 17.516 1 80.56 82 SER A N 1
ATOM 633 C CA . SER A 1 82 ? 8.344 3.273 18.453 1 80.56 82 SER A CA 1
ATOM 634 C C . SER A 1 82 ? 7.914 4.633 17.922 1 80.56 82 SER A C 1
ATOM 636 O O . SER A 1 82 ? 8.008 4.895 16.719 1 80.56 82 SER A O 1
ATOM 638 N N . SER A 1 83 ? 7.426 5.363 18.891 1 80.31 83 SER A N 1
ATOM 639 C CA . SER A 1 83 ? 6.984 6.699 18.5 1 80.31 83 SER A CA 1
ATOM 640 C C . SER A 1 83 ? 8.172 7.633 18.281 1 80.31 83 SER A C 1
ATOM 642 O O . SER A 1 83 ? 9.039 7.754 19.156 1 80.31 83 SER A O 1
ATOM 644 N N . SER A 1 84 ? 8.234 8.148 17.031 1 84.69 84 SER A N 1
ATOM 645 C CA . SER A 1 84 ? 9.195 9.18 16.656 1 84.69 84 SER A CA 1
ATOM 646 C C . SER A 1 84 ? 8.609 10.148 15.641 1 84.69 84 SER A C 1
ATOM 648 O O . SER A 1 84 ? 7.812 9.75 14.789 1 84.69 84 SER A O 1
ATOM 650 N N . ARG A 1 85 ? 8.898 11.367 15.969 1 84.5 85 ARG A N 1
ATOM 651 C CA . ARG A 1 85 ? 8.391 12.367 15.039 1 84.5 85 ARG A CA 1
ATOM 652 C C . ARG A 1 85 ? 9.344 12.578 13.875 1 84.5 85 ARG A C 1
ATOM 654 O O . ARG A 1 85 ? 10.562 12.586 14.055 1 84.5 85 ARG A O 1
ATOM 661 N N . GLY A 1 86 ? 8.656 12.594 12.82 1 69.88 86 GLY A N 1
ATOM 662 C CA . GLY A 1 86 ? 9.445 12.781 11.617 1 69.88 86 GLY A CA 1
ATOM 663 C C . GLY A 1 86 ? 10.195 14.102 11.594 1 69.88 86 GLY A C 1
ATOM 664 O O . GLY A 1 86 ? 9.945 14.977 12.43 1 69.88 86 GLY A O 1
ATOM 665 N N . GLY A 1 87 ? 11.234 14.156 10.75 1 73.25 87 GLY A N 1
ATOM 666 C CA . GLY A 1 87 ? 12.047 15.344 10.562 1 73.25 87 GLY A CA 1
ATOM 667 C C . GLY A 1 87 ? 11.367 16.406 9.711 1 73.25 87 GLY A C 1
ATOM 668 O O . GLY A 1 87 ? 10.156 16.578 9.781 1 73.25 87 GLY A O 1
ATOM 669 N N . LYS A 1 88 ? 12.117 17.188 9 1 78.94 88 LYS A N 1
ATOM 670 C CA . LYS A 1 88 ? 11.625 18.219 8.086 1 78.94 88 LYS A CA 1
ATOM 671 C C . LYS A 1 88 ? 10.719 17.609 7.016 1 78.94 88 LYS A C 1
ATOM 673 O O . LYS A 1 88 ? 10.953 16.5 6.555 1 78.94 88 LYS A O 1
ATOM 678 N N . PRO A 1 89 ? 9.688 18.422 6.734 1 87.25 89 PRO A N 1
ATOM 679 C CA . PRO A 1 89 ? 8.812 17.938 5.668 1 87.25 89 PRO A CA 1
ATOM 680 C C . PRO A 1 89 ? 9.555 17.688 4.359 1 87.25 89 PRO A C 1
ATOM 682 O O . PRO A 1 89 ? 10.461 18.453 4.004 1 87.25 89 PRO A O 1
ATOM 685 N N . LEU A 1 90 ? 9.234 16.625 3.758 1 88 90 LEU A N 1
ATOM 686 C CA . LEU A 1 90 ? 9.789 16.25 2.457 1 88 90 LEU A CA 1
ATOM 687 C C . LEU A 1 90 ? 8.758 16.484 1.351 1 88 90 LEU A C 1
ATOM 689 O O . LEU A 1 90 ? 7.578 16.172 1.522 1 88 90 LEU A O 1
ATOM 693 N N . ARG A 1 91 ? 9.297 17 0.304 1 91.06 91 ARG A N 1
ATOM 694 C CA . ARG A 1 91 ? 8.398 17.234 -0.827 1 91.06 91 ARG A CA 1
ATOM 695 C C . ARG A 1 91 ? 8.164 15.945 -1.611 1 91.06 91 ARG A C 1
ATOM 697 O O . ARG A 1 91 ? 9.109 15.211 -1.916 1 91.06 91 ARG A O 1
ATOM 704 N N . LEU A 1 92 ? 6.926 15.711 -1.911 1 93.31 92 LEU A N 1
ATOM 705 C CA . LEU A 1 92 ? 6.504 14.586 -2.738 1 93.31 92 LEU A CA 1
ATOM 706 C C . LEU A 1 92 ? 6.148 15.047 -4.145 1 93.31 92 LEU A C 1
ATOM 708 O O . LEU A 1 92 ? 5.512 16.094 -4.316 1 93.31 92 LEU A O 1
ATOM 712 N N . HIS A 1 93 ? 6.57 14.273 -5.121 1 93.94 93 HIS A N 1
ATOM 713 C CA . HIS A 1 93 ? 6.207 14.531 -6.508 1 93.94 93 HIS A CA 1
ATOM 714 C C . HIS A 1 93 ? 5.316 13.422 -7.059 1 93.94 93 HIS A C 1
ATOM 716 O O . HIS A 1 93 ? 5.297 12.312 -6.523 1 93.94 93 HIS A O 1
ATOM 722 N N . THR A 1 94 ? 4.57 13.797 -8.109 1 95.69 94 THR A N 1
ATOM 723 C CA . THR A 1 94 ? 3.771 12.773 -8.781 1 95.69 94 THR A CA 1
ATOM 724 C C . THR A 1 94 ? 4.641 11.578 -9.164 1 95.69 94 THR A C 1
ATOM 726 O O . THR A 1 94 ? 5.723 11.742 -9.727 1 95.69 94 THR A O 1
ATOM 729 N N . GLY A 1 95 ? 4.188 10.344 -8.781 1 95.81 95 GLY A N 1
ATOM 730 C CA . GLY A 1 95 ? 4.926 9.141 -9.102 1 95.81 95 GLY A CA 1
ATOM 731 C C . GLY A 1 95 ? 5.738 8.609 -7.93 1 95.81 95 GLY A C 1
ATOM 732 O O . GLY A 1 95 ? 6.191 7.465 -7.949 1 95.81 95 GLY A O 1
ATOM 733 N N . ASP A 1 96 ? 5.949 9.461 -6.914 1 97.06 96 ASP A N 1
ATOM 734 C CA . ASP A 1 96 ? 6.668 9.047 -5.715 1 97.06 96 ASP A CA 1
ATOM 735 C C . ASP A 1 96 ? 5.793 8.156 -4.832 1 97.06 96 ASP A C 1
ATOM 737 O O . ASP A 1 96 ? 4.562 8.195 -4.93 1 97.06 96 ASP A O 1
ATOM 741 N N . THR A 1 97 ? 6.422 7.324 -4.098 1 97.69 97 THR A N 1
ATOM 742 C CA . THR A 1 97 ? 5.793 6.605 -2.994 1 97.69 97 THR A CA 1
ATOM 743 C C . THR A 1 97 ? 6.426 7 -1.662 1 97.69 97 THR A C 1
ATOM 745 O O . THR A 1 97 ? 7.652 7.094 -1.556 1 97.69 97 THR A O 1
ATOM 748 N N . ALA A 1 98 ? 5.605 7.316 -0.693 1 96.38 98 ALA A N 1
ATOM 749 C CA . ALA A 1 98 ? 6.086 7.539 0.669 1 96.38 98 ALA A CA 1
ATOM 750 C C . ALA A 1 98 ? 5.805 6.332 1.556 1 96.38 98 ALA A C 1
ATOM 752 O O . ALA A 1 98 ? 4.688 5.805 1.562 1 96.38 98 ALA A O 1
ATOM 753 N N . TRP A 1 99 ? 6.801 5.867 2.262 1 95.62 99 TRP A N 1
ATOM 754 C CA . TRP A 1 99 ? 6.645 4.82 3.264 1 95.62 99 TRP A CA 1
ATOM 755 C C . TRP A 1 99 ? 6.875 5.367 4.668 1 95.62 99 TRP A C 1
ATOM 757 O O . TRP A 1 99 ? 7.93 5.941 4.949 1 95.62 99 TRP A O 1
ATOM 767 N N . CYS A 1 100 ? 5.859 5.207 5.469 1 93.94 100 CYS A N 1
ATOM 768 C CA . CYS A 1 100 ? 5.934 5.625 6.863 1 93.94 100 CYS A CA 1
ATOM 769 C C . CYS A 1 100 ? 5.809 4.43 7.801 1 93.94 100 CYS A C 1
ATOM 771 O O . CYS A 1 100 ? 4.723 3.873 7.965 1 93.94 100 CYS A O 1
ATOM 773 N N . PRO A 1 101 ? 6.898 4.082 8.492 1 92.62 101 PRO A N 1
ATOM 774 C CA . PRO A 1 101 ? 6.859 2.924 9.383 1 92.62 101 PRO A CA 1
ATOM 775 C C . PRO A 1 101 ? 5.895 3.111 10.555 1 92.62 101 PRO A C 1
ATOM 777 O O . PRO A 1 101 ? 5.543 4.246 10.891 1 92.62 101 PRO A O 1
ATOM 780 N N . PRO A 1 102 ? 5.484 1.936 11.094 1 92.06 102 PRO A N 1
ATOM 781 C CA . PRO A 1 102 ? 4.629 2.035 12.273 1 92.06 102 PRO A CA 1
ATOM 782 C C . PRO A 1 102 ? 5.23 2.916 13.367 1 92.06 102 PRO A C 1
ATOM 784 O O . PRO A 1 102 ? 6.445 2.887 13.586 1 92.06 102 PRO A O 1
ATOM 787 N N . GLY A 1 103 ? 4.395 3.705 13.922 1 93 103 GLY A N 1
ATOM 788 C CA . GLY A 1 103 ? 4.781 4.48 15.094 1 93 103 GLY A CA 1
ATOM 789 C C . GLY A 1 103 ? 5.316 5.855 14.742 1 93 103 GLY A C 1
ATOM 790 O O . GLY A 1 103 ? 5.414 6.73 15.609 1 93 103 GLY A O 1
ATOM 791 N N . ILE A 1 104 ? 5.664 6.102 13.555 1 93.31 104 ILE A N 1
ATOM 792 C CA . ILE A 1 104 ? 6.266 7.367 13.148 1 93.31 104 ILE A CA 1
ATOM 793 C C . ILE A 1 104 ? 5.188 8.438 13.039 1 93.31 104 ILE A C 1
ATOM 795 O O . ILE A 1 104 ? 4.18 8.25 12.359 1 93.31 104 ILE A O 1
ATOM 799 N N . VAL A 1 105 ? 5.406 9.508 13.766 1 94.81 105 VAL A N 1
ATOM 800 C CA . VAL A 1 105 ? 4.512 10.656 13.695 1 94.81 105 VAL A CA 1
ATOM 801 C C . VAL A 1 105 ? 4.82 11.477 12.445 1 94.81 105 VAL A C 1
ATOM 803 O O . VAL A 1 105 ? 5.965 11.883 12.227 1 94.81 105 VAL A O 1
ATOM 806 N N . HIS A 1 106 ? 3.736 11.688 11.672 1 95.12 106 HIS A N 1
ATOM 807 C CA . HIS A 1 106 ? 3.922 12.375 10.398 1 95.12 106 HIS A CA 1
ATOM 808 C C . HIS A 1 106 ? 2.66 13.133 9.992 1 95.12 106 HIS A C 1
ATOM 810 O O . HIS A 1 106 ? 1.631 13.039 10.664 1 95.12 106 HIS A O 1
ATOM 816 N N . TRP A 1 107 ? 2.855 13.93 8.961 1 95.69 107 TRP A N 1
ATOM 817 C CA . TRP A 1 107 ? 1.739 14.594 8.289 1 95.69 107 TRP A CA 1
ATOM 818 C C . TRP A 1 107 ? 1.961 14.633 6.785 1 95.69 107 TRP A C 1
ATOM 820 O O . TRP A 1 107 ? 3.084 14.453 6.309 1 95.69 107 TRP A O 1
ATOM 830 N N . HIS A 1 108 ? 0.944 14.766 6.035 1 95.88 108 HIS A N 1
ATOM 831 C CA . HIS A 1 108 ? 1.039 14.984 4.598 1 95.88 108 HIS A CA 1
ATOM 832 C C . HIS A 1 108 ? -0.062 15.914 4.105 1 95.88 108 HIS A C 1
ATOM 834 O O . HIS A 1 108 ? -1.091 16.078 4.77 1 95.88 108 HIS A O 1
ATOM 840 N N . GLY A 1 109 ? 0.18 16.516 3.037 1 95.88 109 GLY A N 1
ATOM 841 C CA . GLY A 1 109 ? -0.761 17.484 2.492 1 95.88 109 GLY A CA 1
ATOM 842 C C . GLY A 1 109 ? -0.27 18.141 1.216 1 95.88 109 GLY A C 1
ATOM 843 O O . GLY A 1 109 ? 0.705 17.688 0.613 1 95.88 109 GLY A O 1
ATOM 844 N N . ALA A 1 110 ? -1.057 19.141 0.777 1 96.31 110 ALA A N 1
ATOM 845 C CA . ALA A 1 110 ? -0.781 19.859 -0.462 1 96.31 110 ALA A CA 1
ATOM 846 C C . ALA A 1 110 ? 0.137 21.047 -0.208 1 96.31 110 ALA A C 1
ATOM 848 O O . ALA A 1 110 ? 0.17 21.594 0.899 1 96.31 110 ALA A O 1
ATOM 849 N N . ASP A 1 111 ? 0.774 21.422 -1.275 1 94.19 111 ASP A N 1
ATOM 850 C CA . ASP A 1 111 ? 1.542 22.656 -1.262 1 94.19 111 ASP A CA 1
ATOM 851 C C . ASP A 1 111 ? 0.63 23.875 -1.437 1 94.19 111 ASP A C 1
ATOM 853 O O . ASP A 1 111 ? -0.581 23.719 -1.614 1 94.19 111 ASP A O 1
ATOM 857 N N . GLU A 1 112 ? 1.21 25.109 -1.347 1 92.12 112 GLU A N 1
ATOM 858 C CA . GLU A 1 112 ? 0.46 26.359 -1.323 1 92.12 112 GLU A CA 1
ATOM 859 C C . GLU A 1 112 ? -0.296 26.578 -2.631 1 92.12 112 GLU A C 1
ATOM 861 O O . GLU A 1 112 ? -1.392 27.141 -2.635 1 92.12 112 GLU A O 1
ATOM 866 N N . CYS A 1 113 ? 0.188 26.188 -3.752 1 90.38 113 CYS A N 1
ATOM 867 C CA . CYS A 1 113 ? -0.435 26.562 -5.02 1 90.38 113 CYS A CA 1
ATOM 868 C C . CYS A 1 113 ? -0.813 25.328 -5.824 1 90.38 113 CYS A C 1
ATOM 870 O O . CYS A 1 113 ? -0.989 25.391 -7.039 1 90.38 113 CYS A O 1
ATOM 872 N N . SER A 1 114 ? -0.921 24.25 -5.133 1 94.56 114 SER A N 1
ATOM 873 C CA . SER A 1 114 ? -1.279 23.031 -5.848 1 94.56 114 SER A CA 1
ATOM 874 C C . SER A 1 114 ? -2.143 22.109 -4.984 1 94.56 114 SER A C 1
ATOM 876 O O . SER A 1 114 ? -1.916 22 -3.775 1 94.56 114 SER A O 1
ATOM 878 N N . TYR A 1 115 ? -3.121 21.531 -5.68 1 96.62 115 TYR A N 1
ATOM 879 C CA . TYR A 1 115 ? -3.797 20.438 -5.012 1 96.62 115 TYR A CA 1
ATOM 880 C C . TYR A 1 115 ? -2.939 19.172 -5.039 1 96.62 115 TYR A C 1
ATOM 882 O O . TYR A 1 115 ? -1.978 19.078 -5.809 1 96.62 115 TYR A O 1
ATOM 890 N N . MET A 1 116 ? -3.221 18.281 -4.148 1 96.75 116 MET A N 1
ATOM 891 C CA . MET A 1 116 ? -2.504 17.016 -4.074 1 96.75 116 MET A CA 1
ATOM 892 C C . MET A 1 116 ? -3.473 15.859 -3.85 1 96.75 116 MET A C 1
ATOM 894 O O . MET A 1 116 ? -4.375 15.953 -3.016 1 96.75 116 MET A O 1
ATOM 898 N N . MET A 1 117 ? -3.328 14.852 -4.625 1 97.5 117 MET A N 1
ATOM 899 C CA . MET A 1 117 ? -4.066 13.609 -4.398 1 97.5 117 MET A CA 1
ATOM 900 C C . MET A 1 117 ? -3.117 12.43 -4.258 1 97.5 117 MET A C 1
ATOM 902 O O . MET A 1 117 ? -2.131 12.328 -4.988 1 97.5 117 MET A O 1
ATOM 906 N N . HIS A 1 118 ? -3.434 11.633 -3.273 1 97.88 118 HIS A N 1
ATOM 907 C CA . HIS A 1 118 ? -2.67 10.391 -3.182 1 97.88 118 HIS A CA 1
ATOM 908 C C . HIS A 1 118 ? -3.576 9.211 -2.844 1 97.88 118 HIS A C 1
ATOM 910 O O . HIS A 1 118 ? -4.707 9.398 -2.393 1 97.88 118 HIS A O 1
ATOM 916 N N . PHE A 1 119 ? -3.129 8.047 -3.291 1 97.88 119 PHE A N 1
ATOM 917 C CA . PHE A 1 119 ? -3.658 6.758 -2.85 1 97.88 119 PHE A CA 1
ATOM 918 C C . PHE A 1 119 ? -2.906 6.254 -1.624 1 97.88 119 PHE A C 1
ATOM 920 O O . PHE A 1 119 ? -1.674 6.262 -1.6 1 97.88 119 PHE A O 1
ATOM 927 N N . ALA A 1 120 ? -3.625 5.98 -0.598 1 97.81 120 ALA A N 1
ATOM 928 C CA . ALA A 1 120 ? -2.977 5.617 0.66 1 97.81 120 ALA A CA 1
ATOM 929 C C . ALA A 1 120 ? -3.477 4.266 1.164 1 97.81 120 ALA A C 1
ATOM 931 O O . ALA A 1 120 ? -4.652 3.934 1.005 1 97.81 120 ALA A O 1
ATOM 932 N N . ALA A 1 121 ? -2.578 3.512 1.726 1 97.12 121 ALA A N 1
ATOM 933 C CA . ALA A 1 121 ? -2.871 2.305 2.494 1 97.12 121 ALA A CA 1
ATOM 934 C C . ALA A 1 121 ? -2.254 2.377 3.887 1 97.12 121 ALA A C 1
ATOM 936 O O . ALA A 1 121 ? -1.036 2.518 4.027 1 97.12 121 ALA A O 1
ATOM 937 N N . ALA A 1 122 ? -3.105 2.291 4.852 1 96.25 122 ALA A N 1
ATOM 938 C CA . ALA A 1 122 ? -2.65 2.336 6.238 1 96.25 122 ALA A CA 1
ATOM 939 C C . ALA A 1 122 ? -2.967 1.03 6.961 1 96.25 122 ALA A C 1
ATOM 941 O O . ALA A 1 122 ? -4.043 0.455 6.777 1 96.25 122 ALA A O 1
ATOM 942 N N . TYR A 1 123 ? -2.066 0.602 7.715 1 92.69 123 TYR A N 1
ATOM 943 C CA . TYR A 1 123 ? -2.238 -0.578 8.555 1 92.69 123 TYR A CA 1
ATOM 944 C C . TYR A 1 123 ? -2.01 -0.24 10.023 1 92.69 123 TYR A C 1
ATOM 946 O O . TYR A 1 123 ? -0.988 0.353 10.375 1 92.69 123 TYR A O 1
ATOM 954 N N . GLY A 1 124 ? -2.992 -0.628 10.797 1 91.31 124 GLY A N 1
ATOM 955 C CA . GLY A 1 124 ? -3 -0.273 12.211 1 91.31 124 GLY A CA 1
ATOM 956 C C . GLY A 1 124 ? -3.822 0.965 12.508 1 91.31 124 GLY A C 1
ATOM 957 O O . GLY A 1 124 ? -3.973 1.84 11.648 1 91.31 124 GLY A O 1
ATOM 958 N N . ALA A 1 125 ? -4.262 1.083 13.727 1 93.81 125 ALA A N 1
ATOM 959 C CA . ALA A 1 125 ? -5.098 2.201 14.164 1 93.81 125 ALA A CA 1
ATOM 960 C C . ALA A 1 125 ? -4.352 3.525 14.039 1 93.81 125 ALA A C 1
ATOM 962 O O . ALA A 1 125 ? -3.152 3.598 14.312 1 93.81 125 ALA A O 1
ATOM 963 N N . THR A 1 126 ? -5.109 4.527 13.641 1 94.75 126 THR A N 1
ATOM 964 C CA . THR A 1 126 ? -4.555 5.871 13.547 1 94.75 126 THR A CA 1
ATOM 965 C C . THR A 1 126 ? -4.762 6.633 14.852 1 94.75 126 THR A C 1
ATOM 967 O O . THR A 1 126 ? -5.863 6.645 15.398 1 94.75 126 THR A O 1
ATOM 970 N N . GLU A 1 127 ? -3.732 7.16 15.398 1 95.56 127 GLU A N 1
ATOM 971 C CA . GLU A 1 127 ? -3.812 8.117 16.484 1 95.56 127 GLU A CA 1
ATOM 972 C C . GLU A 1 127 ? -3.574 9.547 16 1 95.56 127 GLU A C 1
ATOM 974 O O . GLU A 1 127 ? -2.469 9.883 15.57 1 95.56 127 GLU A O 1
ATOM 979 N N . TRP A 1 128 ? -4.605 10.32 16.047 1 96.69 128 TRP A N 1
ATOM 980 C CA . TRP A 1 128 ? -4.516 11.711 15.633 1 96.69 128 TRP A CA 1
ATOM 981 C C . TRP A 1 128 ? -3.996 12.594 16.766 1 96.69 128 TRP A C 1
ATOM 983 O O . TRP A 1 128 ? -4.367 12.406 17.922 1 96.69 128 TRP A O 1
ATOM 993 N N . LEU A 1 129 ? -3.18 13.516 16.344 1 96.12 129 LEU A N 1
ATOM 994 C CA . LEU A 1 129 ? -2.537 14.414 17.297 1 96.12 129 LEU A CA 1
ATOM 995 C C . LEU A 1 129 ? -2.867 15.875 16.984 1 96.12 129 LEU A C 1
ATOM 997 O O . LEU A 1 129 ? -3.965 16.172 16.516 1 96.12 129 LEU A O 1
ATOM 1001 N N . GLU A 1 130 ? -2.01 16.797 17.328 1 96.62 130 GLU A N 1
ATOM 1002 C CA . GLU A 1 130 ? -2.297 18.219 17.188 1 96.62 130 GLU A CA 1
ATOM 1003 C C . GLU A 1 130 ? -2.238 18.656 15.734 1 96.62 130 GLU A C 1
ATOM 1005 O O . GLU A 1 130 ? -1.642 17.984 14.898 1 96.62 130 GLU A O 1
ATOM 1010 N N . GLU A 1 131 ? -2.848 19.766 15.461 1 96.81 131 GLU A N 1
ATOM 1011 C CA . GLU A 1 131 ? -2.777 20.406 14.148 1 96.81 131 GLU A CA 1
ATOM 1012 C C . GLU A 1 131 ? -1.342 20.797 13.805 1 96.81 131 GLU A C 1
ATOM 1014 O O . GLU A 1 131 ? -0.571 21.203 14.672 1 96.81 131 GLU A O 1
ATOM 1019 N N . VAL A 1 132 ? -1.004 20.656 12.523 1 95.94 132 VAL A N 1
ATOM 1020 C CA . VAL A 1 132 ? 0.275 21.156 12.031 1 95.94 132 VAL A CA 1
ATOM 1021 C C . VAL A 1 132 ? 0.249 22.688 11.977 1 95.94 132 VAL A C 1
ATOM 1023 O O . VAL A 1 132 ? -0.555 23.281 11.25 1 95.94 132 VAL A O 1
ATOM 1026 N N . SER A 1 133 ? 1.163 23.281 12.68 1 94.81 133 SER A N 1
ATOM 1027 C CA . SER A 1 133 ? 1.162 24.75 12.75 1 94.81 133 SER A CA 1
ATOM 1028 C C . SER A 1 133 ? 1.613 25.359 11.43 1 94.81 133 SER A C 1
ATOM 1030 O O . SER A 1 133 ? 2.225 24.688 10.602 1 94.81 133 SER A O 1
ATOM 1032 N N . ALA A 1 134 ? 1.246 26.641 11.328 1 93.69 134 ALA A N 1
ATOM 1033 C CA . ALA A 1 134 ? 1.699 27.375 10.148 1 93.69 134 ALA A CA 1
ATOM 1034 C C . ALA A 1 134 ? 3.221 27.344 10.039 1 93.69 134 ALA A C 1
ATOM 1036 O O . ALA A 1 134 ? 3.77 27.266 8.938 1 93.69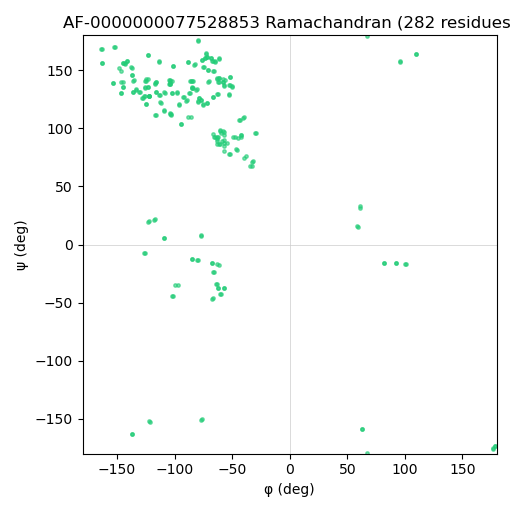 134 ALA A O 1
ATOM 1037 N N . GLU A 1 135 ? 3.895 27.422 11.117 1 92.94 135 GLU A N 1
ATOM 1038 C CA . GLU A 1 135 ? 5.352 27.406 11.133 1 92.94 135 GLU A CA 1
ATOM 1039 C C . GLU A 1 135 ? 5.902 26.062 10.688 1 92.94 135 GLU A C 1
ATOM 1041 O O . GLU A 1 135 ? 6.848 26 9.898 1 92.94 135 GLU A O 1
ATOM 1046 N N . GLU A 1 136 ? 5.336 25.016 11.227 1 92.69 136 GLU A N 1
ATOM 1047 C CA . GLU A 1 136 ? 5.754 23.672 10.828 1 92.69 136 GLU A CA 1
ATOM 1048 C C . GLU A 1 136 ? 5.52 23.438 9.336 1 92.69 136 GLU A C 1
ATOM 1050 O O . GLU A 1 136 ? 6.367 22.875 8.648 1 92.69 136 GLU A O 1
ATOM 1055 N N . TYR A 1 137 ? 4.398 23.875 8.891 1 93.88 137 TYR A N 1
ATOM 1056 C CA . TYR A 1 137 ? 4.039 23.75 7.48 1 93.88 137 TYR A CA 1
ATOM 1057 C C . TYR A 1 137 ? 5.016 24.516 6.602 1 93.88 137 TYR A C 1
ATOM 1059 O O . TYR A 1 137 ? 5.418 24.031 5.539 1 93.88 137 TYR A O 1
ATOM 1067 N N . ALA A 1 138 ? 5.469 25.641 7.031 1 90.88 138 ALA A N 1
ATOM 1068 C CA . ALA A 1 138 ? 6.324 26.531 6.25 1 90.88 138 ALA A CA 1
ATOM 1069 C C . ALA A 1 138 ? 7.777 26.062 6.281 1 90.88 138 ALA A C 1
ATOM 1071 O O . ALA A 1 138 ? 8.609 26.547 5.504 1 90.88 138 ALA A O 1
ATOM 1072 N N . ALA A 1 139 ? 8.07 25.156 7.18 1 88.12 139 ALA A N 1
ATOM 1073 C CA . ALA A 1 139 ? 9.445 24.703 7.34 1 88.12 139 ALA A CA 1
ATOM 1074 C C . ALA A 1 139 ? 9.836 23.734 6.223 1 88.12 139 ALA A C 1
ATOM 1076 O O . ALA A 1 139 ? 10.898 23.109 6.27 1 88.12 139 ALA A O 1
ATOM 1077 N N . LYS A 1 140 ? 9.023 23.578 5.266 1 76.06 140 LYS A N 1
ATOM 1078 C CA . LYS A 1 140 ? 9.281 22.625 4.188 1 76.06 140 LYS A CA 1
ATOM 1079 C C . LYS A 1 140 ? 10.531 23.016 3.4 1 76.06 140 LYS A C 1
ATOM 1081 O O . LYS A 1 140 ? 10.812 24.203 3.232 1 76.06 140 LYS A O 1
ATOM 1086 N N . SER A 1 141 ? 11.289 21.969 3.318 1 64.56 141 SER A N 1
ATOM 1087 C CA . SER A 1 141 ? 12.531 22.219 2.59 1 64.56 141 SER A CA 1
ATOM 1088 C C . SER A 1 141 ? 12.273 22.406 1.099 1 64.56 141 SER A C 1
ATOM 1090 O O . SER A 1 141 ? 11.32 21.844 0.554 1 64.56 141 SER A O 1
ATOM 1092 N N . ASP A 1 142 ? 12.953 23.344 0.468 1 59.69 142 ASP A N 1
ATOM 1093 C CA . ASP A 1 142 ? 12.859 23.672 -0.95 1 59.69 142 ASP A CA 1
ATOM 1094 C C . ASP A 1 142 ? 13.258 22.484 -1.82 1 59.69 142 ASP A C 1
ATOM 1096 O O . ASP A 1 142 ? 13.094 22.516 -3.041 1 59.69 142 ASP A O 1
ATOM 1100 N N . LYS A 1 143 ? 13.969 21.609 -1.006 1 53.5 143 LYS A N 1
ATOM 1101 C CA . LYS A 1 143 ? 14.57 20.594 -1.878 1 53.5 143 LYS A CA 1
ATOM 1102 C C . LYS A 1 143 ? 13.758 19.312 -1.855 1 53.5 143 LYS A C 1
ATOM 1104 O O . LYS A 1 143 ? 13.117 18.984 -0.852 1 53.5 143 LYS A O 1
ATOM 1109 N N . MET B 1 1 ? 61.375 -11.102 46.719 1 31.48 1 MET B N 1
ATOM 1110 C CA . MET B 1 1 ? 59.938 -10.961 46.625 1 31.48 1 MET B CA 1
ATOM 1111 C C . MET B 1 1 ? 59.562 -10.039 45.469 1 31.48 1 MET B C 1
ATOM 1113 O O . MET B 1 1 ? 59.75 -8.828 45.531 1 31.48 1 MET B O 1
ATOM 1117 N N . ARG B 1 2 ? 59.812 -10.516 44.125 1 37.06 2 ARG B N 1
ATOM 1118 C CA . ARG B 1 2 ? 59.531 -9.805 42.875 1 37.06 2 ARG B CA 1
ATOM 1119 C C . ARG B 1 2 ? 58.031 -9.453 42.781 1 37.06 2 ARG B C 1
ATOM 1121 O O . ARG B 1 2 ? 57.188 -10.32 42.938 1 37.06 2 ARG B O 1
ATOM 1128 N N . ASN B 1 3 ? 57.656 -8.172 43.156 1 36.94 3 ASN B N 1
ATOM 1129 C CA . ASN B 1 3 ? 56.344 -7.594 42.969 1 36.94 3 ASN B CA 1
ATOM 1130 C C . ASN B 1 3 ? 55.844 -7.715 41.531 1 36.94 3 ASN B C 1
ATOM 1132 O O . ASN B 1 3 ? 56.469 -7.164 40.625 1 36.94 3 ASN B O 1
ATOM 1136 N N . SER B 1 4 ? 55.344 -8.898 41.062 1 41.91 4 SER B N 1
ATOM 1137 C CA . SER B 1 4 ? 54.688 -9.078 39.781 1 41.91 4 SER B CA 1
ATOM 1138 C C . SER B 1 4 ? 53.5 -8.164 39.656 1 41.91 4 SER B C 1
ATOM 1140 O O . SER B 1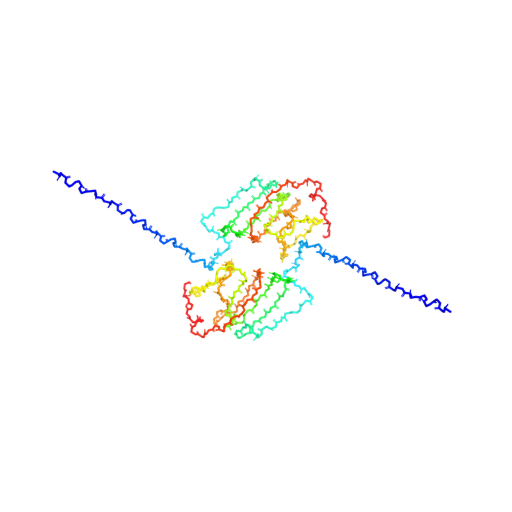 4 ? 52.562 -8.242 40.469 1 41.91 4 SER B O 1
ATOM 1142 N N . THR B 1 5 ? 53.75 -6.895 39.312 1 37.44 5 THR B N 1
ATOM 1143 C CA . THR B 1 5 ? 52.656 -5.977 39 1 37.44 5 THR B CA 1
ATOM 1144 C C . THR B 1 5 ? 51.75 -6.547 37.906 1 37.44 5 THR B C 1
ATOM 1146 O O . THR B 1 5 ? 52.219 -6.855 36.812 1 37.44 5 THR B O 1
ATOM 1149 N N . VAL B 1 6 ? 50.75 -7.32 38.219 1 40.28 6 VAL B N 1
ATOM 1150 C CA . VAL B 1 6 ? 49.688 -7.785 37.312 1 40.28 6 VAL B CA 1
ATOM 1151 C C . VAL B 1 6 ? 49 -6.586 36.688 1 40.28 6 VAL B C 1
ATOM 1153 O O . VAL B 1 6 ? 48.5 -5.707 37.406 1 40.28 6 VAL B O 1
ATOM 1156 N N . LEU B 1 7 ? 49.375 -6.121 35.531 1 37.59 7 LEU B N 1
ATOM 1157 C CA . LEU B 1 7 ? 48.688 -5.109 34.75 1 37.59 7 LEU B CA 1
ATOM 1158 C C . LEU B 1 7 ? 47.281 -5.59 34.344 1 37.59 7 LEU B C 1
ATOM 1160 O O . LEU B 1 7 ? 47.156 -6.613 33.656 1 37.59 7 LEU B O 1
ATOM 1164 N N . ALA B 1 8 ? 46.25 -5.285 35.125 1 36.97 8 ALA B N 1
ATOM 1165 C CA . ALA B 1 8 ? 44.875 -5.578 34.781 1 36.97 8 ALA B CA 1
ATOM 1166 C C . ALA B 1 8 ? 44.438 -4.77 33.562 1 36.97 8 ALA B C 1
ATOM 1168 O O . ALA B 1 8 ? 44.531 -3.541 33.562 1 36.97 8 ALA B O 1
ATOM 1169 N N . VAL B 1 9 ? 44.562 -5.281 32.375 1 38.88 9 VAL B N 1
ATOM 1170 C CA . VAL B 1 9 ? 44 -4.664 31.156 1 38.88 9 VAL B CA 1
ATOM 1171 C C . VAL B 1 9 ? 42.5 -4.59 31.281 1 38.88 9 VAL B C 1
ATOM 1173 O O . VAL B 1 9 ? 41.812 -5.617 31.391 1 38.88 9 VAL B O 1
ATOM 1176 N N . LEU B 1 10 ? 41.906 -3.553 31.891 1 40.12 10 LEU B N 1
ATOM 1177 C CA . LEU B 1 10 ? 40.469 -3.334 31.828 1 40.12 10 LEU B CA 1
ATOM 1178 C C . LEU B 1 10 ? 40 -3.07 30.406 1 40.12 10 LEU B C 1
ATOM 1180 O O . LEU B 1 10 ? 40.469 -2.127 29.766 1 40.12 10 LEU B O 1
ATOM 1184 N N . ALA B 1 11 ? 39.594 -4.09 29.672 1 39.94 11 ALA B N 1
ATOM 1185 C CA . ALA B 1 11 ? 38.969 -3.887 28.359 1 39.94 11 ALA B CA 1
ATOM 1186 C C . ALA B 1 11 ? 37.688 -3.072 28.484 1 39.94 11 ALA B C 1
ATOM 1188 O O . ALA B 1 11 ? 36.719 -3.504 29.125 1 39.94 11 ALA B O 1
ATOM 1189 N N . VAL B 1 12 ? 37.719 -1.721 28.469 1 40.28 12 VAL B N 1
ATOM 1190 C CA . VAL B 1 12 ? 36.469 -0.94 28.359 1 40.28 12 VAL B CA 1
ATOM 1191 C C . VAL B 1 12 ? 35.781 -1.291 27.047 1 40.28 12 VAL B C 1
ATOM 1193 O O . VAL B 1 12 ? 36.344 -1.158 25.969 1 40.28 12 VAL B O 1
ATOM 1196 N N . LEU B 1 13 ? 34.812 -2.186 27.047 1 38.31 13 LEU B N 1
ATOM 1197 C CA . LEU B 1 13 ? 33.938 -2.365 25.891 1 38.31 13 LEU B CA 1
ATOM 1198 C C . LEU B 1 13 ? 33.219 -1.067 25.562 1 38.31 13 LEU B C 1
ATOM 1200 O O . LEU B 1 13 ? 32.438 -0.55 26.359 1 38.31 13 LEU B O 1
ATOM 1204 N N . ALA B 1 14 ? 33.812 -0.186 24.719 1 40.31 14 ALA B N 1
ATOM 1205 C CA . ALA B 1 14 ? 33.031 0.924 24.188 1 40.31 14 ALA B CA 1
ATOM 1206 C C . ALA B 1 14 ? 31.688 0.438 23.656 1 40.31 14 ALA B C 1
ATOM 1208 O O . ALA B 1 14 ? 31.625 -0.439 22.797 1 40.31 14 ALA B O 1
ATOM 1209 N N . LEU B 1 15 ? 30.641 0.458 24.469 1 42.34 15 LEU B N 1
ATOM 1210 C CA . LEU B 1 15 ? 29.312 0.304 23.875 1 42.34 15 LEU B CA 1
ATOM 1211 C C . LEU B 1 15 ? 29.156 1.21 22.656 1 42.34 15 LEU B C 1
ATOM 1213 O O . LEU B 1 15 ? 29.188 2.436 22.781 1 42.34 15 LEU B O 1
ATOM 1217 N N . LEU B 1 16 ? 29.625 0.815 21.531 1 43.53 16 LEU B N 1
ATOM 1218 C CA . LEU B 1 16 ? 29.234 1.569 20.344 1 43.53 16 LEU B CA 1
ATOM 1219 C C . LEU B 1 16 ? 27.766 1.955 20.406 1 43.53 16 LEU B C 1
ATOM 1221 O O . LEU B 1 16 ? 26.922 1.127 20.75 1 43.53 16 LEU B O 1
ATOM 1225 N N . PRO B 1 17 ? 27.5 3.199 20.594 1 42.38 17 PRO B N 1
ATOM 1226 C CA . PRO B 1 17 ? 26.078 3.531 20.422 1 42.38 17 PRO B CA 1
ATOM 1227 C C . PRO B 1 17 ? 25.453 2.854 19.219 1 42.38 17 PRO B C 1
ATOM 1229 O O . PRO B 1 17 ? 26.047 2.842 18.125 1 42.38 17 PRO B O 1
ATOM 1232 N N . THR B 1 18 ? 24.875 1.729 19.375 1 42.88 18 THR B N 1
ATOM 1233 C CA . THR B 1 18 ? 23.984 1.319 18.297 1 42.88 18 THR B CA 1
ATOM 1234 C C . THR B 1 18 ? 23.188 2.514 17.766 1 42.88 18 THR B C 1
ATOM 1236 O O . THR B 1 18 ? 22.438 3.152 18.516 1 42.88 18 THR B O 1
ATOM 1239 N N . SER B 1 19 ? 23.766 3.336 17.062 1 41.06 19 SER B N 1
ATOM 1240 C CA . SER B 1 19 ? 22.969 4.328 16.359 1 41.06 19 SER B CA 1
ATOM 1241 C C . SER B 1 19 ? 21.609 3.76 15.953 1 41.06 19 SER B C 1
ATOM 1243 O O . SER B 1 19 ? 21.531 2.811 15.172 1 41.06 19 SER B O 1
ATOM 1245 N N . LEU B 1 20 ? 20.766 3.475 16.875 1 44.62 20 LEU B N 1
ATOM 1246 C CA . LEU B 1 20 ? 19.391 3.213 16.453 1 44.62 20 LEU B CA 1
ATOM 1247 C C . LEU B 1 20 ? 19.031 4.051 15.234 1 44.62 20 LEU B C 1
ATOM 1249 O O . LEU B 1 20 ? 19 5.281 15.312 1 44.62 20 LEU B O 1
ATOM 1253 N N . ALA B 1 21 ? 19.562 3.734 14.164 1 50.69 21 ALA B N 1
ATOM 1254 C CA . ALA B 1 21 ? 19.094 4.43 12.961 1 50.69 21 ALA B CA 1
ATOM 1255 C C . 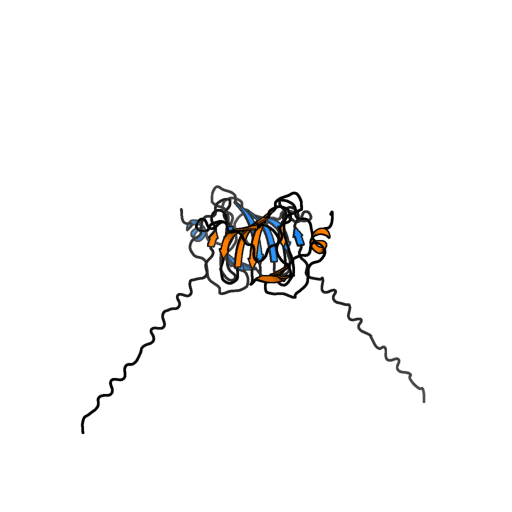ALA B 1 21 ? 17.641 4.848 13.094 1 50.69 21 ALA B C 1
ATOM 1257 O O . ALA B 1 21 ? 16.781 4.039 13.484 1 50.69 21 ALA B O 1
ATOM 1258 N N . SER B 1 22 ? 17.438 6.082 13.492 1 58.03 22 SER B N 1
ATOM 1259 C CA . SER B 1 22 ? 16.109 6.668 13.695 1 58.03 22 SER B CA 1
ATOM 1260 C C . SER B 1 22 ? 15.148 6.273 12.578 1 58.03 22 SER B C 1
ATOM 1262 O O . SER B 1 22 ? 15.461 6.457 11.398 1 58.03 22 SER B O 1
ATOM 1264 N N . VAL B 1 23 ? 14.383 5.238 12.766 1 65.75 23 VAL B N 1
ATOM 1265 C CA . VAL B 1 23 ? 13.344 4.836 11.828 1 65.75 23 VAL B CA 1
ATOM 1266 C C . VAL B 1 23 ? 12.555 6.062 11.375 1 65.75 23 VAL B C 1
ATOM 1268 O O . VAL B 1 23 ? 12.039 6.82 12.203 1 65.75 23 VAL B O 1
ATOM 1271 N N . SER B 1 24 ? 12.789 6.473 10.109 1 83 24 SER B N 1
ATOM 1272 C CA . SER B 1 24 ? 12.102 7.633 9.555 1 83 24 SER B CA 1
ATOM 1273 C C . SER B 1 24 ? 11.344 7.27 8.289 1 83 24 SER B C 1
ATOM 1275 O O . SER B 1 24 ? 11.555 6.199 7.711 1 83 24 SER B O 1
ATOM 1277 N N . SER B 1 25 ? 10.414 8.211 7.953 1 89.81 25 SER B N 1
ATOM 1278 C CA . SER B 1 25 ? 9.703 8.031 6.688 1 89.81 25 SER B CA 1
ATOM 1279 C C . SER B 1 25 ? 10.656 8.172 5.504 1 89.81 25 SER B C 1
ATOM 1281 O O . SER B 1 25 ? 11.664 8.875 5.59 1 89.81 25 SER B O 1
ATOM 1283 N N . THR B 1 26 ? 10.344 7.469 4.473 1 91.94 26 THR B N 1
ATOM 1284 C CA . THR B 1 26 ? 11.172 7.465 3.273 1 91.94 26 THR B CA 1
ATOM 1285 C C . THR B 1 26 ? 10.344 7.812 2.041 1 91.94 26 THR B C 1
ATOM 1287 O O . THR B 1 26 ? 9.219 7.332 1.886 1 91.94 26 THR B O 1
ATOM 1290 N N . ILE B 1 27 ? 10.914 8.68 1.232 1 93.69 27 ILE B N 1
ATOM 1291 C CA . ILE B 1 27 ? 10.328 8.93 -0.08 1 93.69 27 ILE B CA 1
ATOM 1292 C C . ILE B 1 27 ? 11.039 8.078 -1.132 1 93.69 27 ILE B C 1
ATOM 1294 O O . ILE B 1 27 ? 12.258 8.164 -1.29 1 93.69 27 ILE B O 1
ATOM 1298 N N . ILE B 1 28 ? 10.297 7.258 -1.785 1 96.19 28 ILE B N 1
ATOM 1299 C CA . ILE B 1 28 ? 10.781 6.453 -2.904 1 96.19 28 ILE B CA 1
ATOM 1300 C C . ILE B 1 28 ? 10.484 7.172 -4.219 1 96.19 28 ILE B C 1
ATOM 1302 O O . ILE B 1 28 ? 9.359 7.109 -4.727 1 96.19 28 ILE B O 1
ATOM 1306 N N . ARG B 1 29 ? 11.508 7.738 -4.75 1 95.88 29 ARG B N 1
ATOM 1307 C CA . ARG B 1 29 ? 11.344 8.531 -5.965 1 95.88 29 ARG B CA 1
ATOM 1308 C C . ARG B 1 29 ? 10.953 7.648 -7.145 1 95.88 29 ARG B C 1
ATOM 1310 O O . ARG B 1 29 ? 11.57 6.609 -7.383 1 95.88 29 ARG B O 1
ATOM 1317 N N . ASN B 1 30 ? 9.945 7.965 -7.789 1 94.94 30 ASN B N 1
ATOM 1318 C CA . ASN B 1 30 ? 9.398 7.242 -8.93 1 94.94 30 ASN B CA 1
ATOM 1319 C C . ASN B 1 30 ? 9.031 5.809 -8.57 1 94.94 30 ASN B C 1
ATOM 1321 O O . ASN B 1 30 ? 8.953 4.938 -9.438 1 94.94 30 ASN B O 1
ATOM 1325 N N . SER B 1 31 ? 8.969 5.582 -7.316 1 96.31 31 SER B N 1
ATOM 1326 C CA . SER B 1 31 ? 8.555 4.301 -6.75 1 96.31 31 SER B CA 1
ATOM 1327 C C . SER B 1 31 ? 9.484 3.176 -7.188 1 96.31 31 SER B C 1
ATOM 1329 O O . SER B 1 31 ? 9.031 2.059 -7.449 1 96.31 31 SER B O 1
ATOM 1331 N N . ARG B 1 32 ? 10.68 3.535 -7.336 1 94.56 32 ARG B N 1
ATOM 1332 C CA . ARG B 1 32 ? 11.742 2.59 -7.664 1 94.56 32 ARG B CA 1
ATOM 1333 C C . ARG B 1 32 ? 13.07 3.021 -7.059 1 94.56 32 ARG B C 1
ATOM 1335 O O . ARG B 1 32 ? 13.281 4.207 -6.801 1 94.56 32 ARG B O 1
ATOM 1342 N N . ASP B 1 33 ? 13.844 2.031 -6.816 1 93.44 33 ASP B N 1
ATOM 1343 C CA . ASP B 1 33 ? 15.227 2.328 -6.457 1 93.44 33 ASP B CA 1
ATOM 1344 C C . ASP B 1 33 ? 16.109 2.432 -7.699 1 93.44 33 ASP B C 1
ATOM 1346 O O . ASP B 1 33 ? 16.391 1.424 -8.344 1 93.44 33 ASP B O 1
ATOM 1350 N N . PRO B 1 34 ? 16.531 3.59 -8.008 1 90.25 34 PRO B N 1
ATOM 1351 C CA . PRO B 1 34 ? 17.266 3.768 -9.266 1 90.25 34 PRO B CA 1
ATOM 1352 C C . PRO B 1 34 ? 18.625 3.074 -9.266 1 90.25 34 PRO B C 1
ATOM 1354 O O . PRO B 1 34 ? 19.234 2.902 -10.328 1 90.25 34 PRO B O 1
ATOM 1357 N N . GLU B 1 35 ? 19.094 2.709 -8.109 1 93.69 35 GLU B N 1
ATOM 1358 C CA . GLU B 1 35 ? 20.406 2.082 -8.008 1 93.69 35 GLU B CA 1
ATOM 1359 C C . GLU B 1 35 ? 20.328 0.579 -8.258 1 93.69 35 GLU B C 1
ATOM 1361 O O . GLU B 1 35 ? 21.344 -0.095 -8.383 1 93.69 35 GLU B O 1
ATOM 1366 N N . LEU B 1 36 ? 19.188 0.123 -8.25 1 93.62 36 LEU B N 1
ATOM 1367 C CA . LEU B 1 36 ? 19 -1.314 -8.422 1 93.62 36 LEU B CA 1
ATOM 1368 C C . LEU B 1 36 ? 18.5 -1.634 -9.828 1 93.62 36 LEU B C 1
ATOM 1370 O O . LEU B 1 36 ? 17.672 -0.899 -10.375 1 93.62 36 LEU B O 1
ATOM 1374 N N . ASN B 1 37 ? 19 -2.688 -10.359 1 94.25 37 ASN B N 1
ATOM 1375 C CA . ASN B 1 37 ? 18.5 -3.199 -11.625 1 94.25 37 ASN B CA 1
ATOM 1376 C C . ASN B 1 37 ? 17.25 -4.055 -11.438 1 94.25 37 ASN B C 1
ATOM 1378 O O . ASN B 1 37 ? 17.031 -4.598 -10.352 1 94.25 37 ASN B O 1
ATOM 1382 N N . SER B 1 38 ? 16.5 -4.062 -12.586 1 95.94 38 SER B N 1
ATOM 1383 C CA . SER B 1 38 ? 15.469 -5.09 -12.602 1 95.94 38 SER B CA 1
ATOM 1384 C C . SER B 1 38 ? 16.078 -6.488 -12.531 1 95.94 38 SER B C 1
ATOM 1386 O O . SER B 1 38 ? 17.094 -6.762 -13.164 1 95.94 38 SER B O 1
ATOM 1388 N N . THR B 1 39 ? 15.391 -7.305 -11.75 1 96 39 THR B N 1
ATOM 1389 C CA . THR B 1 39 ? 15.945 -8.641 -11.578 1 96 39 THR B CA 1
ATOM 1390 C C . THR B 1 39 ? 14.922 -9.703 -11.953 1 96 39 THR B C 1
ATOM 1392 O O . THR B 1 39 ? 13.727 -9.555 -11.656 1 96 39 THR B O 1
ATOM 1395 N N . LEU B 1 40 ? 15.422 -10.695 -12.586 1 95.06 40 LEU B N 1
ATOM 1396 C CA . LEU B 1 40 ? 14.609 -11.883 -12.844 1 95.06 40 LEU B CA 1
ATOM 1397 C C . LEU B 1 40 ? 14.547 -12.773 -11.609 1 95.06 40 LEU B C 1
ATOM 1399 O O . LEU B 1 40 ? 15.586 -13.109 -11.023 1 95.06 40 LEU B O 1
ATOM 1403 N N . ASP B 1 41 ? 13.359 -13.047 -11.133 1 86 41 ASP B N 1
ATOM 1404 C CA . ASP B 1 41 ? 13.195 -14 -10.039 1 86 41 ASP B CA 1
ATOM 1405 C C . ASP B 1 41 ? 12.656 -15.328 -10.539 1 86 41 ASP B C 1
ATOM 1407 O O . ASP B 1 41 ? 11.492 -15.43 -10.93 1 86 41 ASP B O 1
ATOM 1411 N N . ALA B 1 42 ? 13.453 -16.375 -10.477 1 80 42 ALA B N 1
ATOM 1412 C CA . ALA B 1 42 ? 13.07 -17.688 -10.992 1 80 42 ALA B CA 1
ATOM 1413 C C . ALA B 1 42 ? 12.828 -18.672 -9.852 1 80 42 ALA B C 1
ATOM 1415 O O . ALA B 1 42 ? 12.547 -19.844 -10.094 1 80 42 ALA B O 1
ATOM 1416 N N . VAL B 1 43 ? 12.883 -18.156 -8.664 1 89.88 43 VAL B N 1
ATOM 1417 C CA . VAL B 1 43 ? 12.859 -19.094 -7.539 1 89.88 43 VAL B CA 1
ATOM 1418 C C . VAL B 1 43 ? 11.43 -19.219 -6.996 1 89.88 43 VAL B C 1
ATOM 1420 O O . VAL B 1 43 ? 10.984 -20.312 -6.656 1 89.88 43 VAL B O 1
ATOM 1423 N N . SER B 1 44 ? 10.703 -18.188 -7.012 1 96.62 44 SER B N 1
ATOM 1424 C CA . SER B 1 44 ? 9.391 -18.188 -6.379 1 96.62 44 SER B CA 1
ATOM 1425 C C . SER B 1 44 ? 8.289 -17.953 -7.402 1 96.62 44 SER B C 1
ATOM 1427 O O . SER B 1 44 ? 7.203 -17.484 -7.055 1 96.62 44 SER B O 1
ATOM 1429 N N . PHE B 1 45 ? 8.656 -18.266 -8.656 1 97.69 45 PHE B N 1
ATOM 1430 C CA . PHE B 1 45 ? 7.707 -18 -9.727 1 97.69 45 PHE B CA 1
ATOM 1431 C C . PHE B 1 45 ? 7.668 -19.172 -10.711 1 97.69 45 PHE B C 1
ATOM 1433 O O . PHE B 1 45 ? 8.672 -19.844 -10.914 1 97.69 45 PHE B O 1
ATOM 1440 N N . THR B 1 46 ? 6.5 -19.391 -11.234 1 96.81 46 THR B N 1
ATOM 1441 C CA . THR B 1 46 ? 6.371 -20.141 -12.477 1 96.81 46 THR B CA 1
ATOM 1442 C C . THR B 1 46 ? 6.492 -19.219 -13.68 1 96.81 46 THR B C 1
ATOM 1444 O O . THR B 1 46 ? 5.855 -18.156 -13.727 1 96.81 46 THR B O 1
ATOM 1447 N N . ASN B 1 47 ? 7.332 -19.578 -14.633 1 95.62 47 ASN B N 1
ATOM 1448 C CA . ASN B 1 47 ? 7.66 -18.75 -15.789 1 95.62 47 ASN B CA 1
ATOM 1449 C C . ASN B 1 47 ? 8.344 -17.453 -15.367 1 95.62 47 ASN B C 1
ATOM 1451 O O . ASN B 1 47 ? 8.984 -17.406 -14.32 1 95.62 47 ASN B O 1
ATOM 1455 N N . GLU B 1 48 ? 8.328 -16.391 -16.219 1 95.75 48 GLU B N 1
ATOM 1456 C CA . GLU B 1 48 ? 9.219 -15.258 -16.031 1 95.75 48 GLU B CA 1
ATOM 1457 C C . GLU B 1 48 ? 8.508 -14.109 -15.312 1 95.75 48 GLU B C 1
ATOM 1459 O O . GLU B 1 48 ? 7.414 -13.703 -15.711 1 95.75 48 GLU B O 1
ATOM 1464 N N . ALA B 1 49 ? 9.156 -13.664 -14.336 1 97.5 49 ALA B N 1
ATOM 1465 C CA . ALA B 1 49 ? 8.758 -12.438 -13.648 1 97.5 49 ALA B CA 1
ATOM 1466 C C . ALA B 1 49 ? 9.961 -11.539 -13.375 1 97.5 49 ALA B C 1
ATOM 1468 O O . ALA B 1 49 ? 11.039 -12.031 -13.023 1 97.5 49 ALA B O 1
ATOM 1469 N N . TRP B 1 50 ? 9.773 -10.273 -13.516 1 97.5 50 TRP B N 1
ATOM 1470 C CA . TRP B 1 50 ? 10.797 -9.266 -13.289 1 97.5 50 TRP B CA 1
ATOM 1471 C C . TRP B 1 50 ? 10.422 -8.352 -12.133 1 97.5 50 TRP B C 1
ATOM 1473 O O . TRP B 1 50 ? 9.266 -7.953 -12 1 97.5 50 TRP B O 1
ATOM 1483 N N . ILE B 1 51 ? 11.422 -8.031 -11.328 1 97.19 51 ILE B N 1
ATOM 1484 C CA . ILE B 1 51 ? 11.172 -7.289 -10.094 1 97.19 51 ILE B CA 1
ATOM 1485 C C . ILE B 1 51 ? 11.977 -5.996 -10.094 1 97.19 51 ILE B C 1
ATOM 1487 O O . ILE B 1 51 ? 13.18 -6.004 -10.375 1 97.19 51 ILE B O 1
ATOM 1491 N N . ASP B 1 52 ? 11.289 -4.879 -9.852 1 97.06 52 ASP B N 1
ATOM 1492 C CA . ASP B 1 52 ? 11.898 -3.6 -9.508 1 97.06 52 ASP B CA 1
ATOM 1493 C C . ASP B 1 52 ? 11.633 -3.242 -8.047 1 97.06 52 ASP B C 1
ATOM 1495 O O . ASP B 1 52 ? 10.5 -2.93 -7.676 1 97.06 52 ASP B O 1
ATOM 1499 N N . VAL B 1 53 ? 12.68 -3.188 -7.312 1 96.38 53 VAL B N 1
ATOM 1500 C CA . VAL B 1 53 ? 12.523 -2.893 -5.891 1 96.38 53 VAL B CA 1
ATOM 1501 C C . VAL B 1 53 ? 12.453 -1.383 -5.68 1 96.38 53 VAL B C 1
ATOM 1503 O O . VAL B 1 53 ? 13.219 -0.63 -6.289 1 96.38 53 VAL B O 1
ATOM 1506 N N . GLY B 1 54 ? 11.562 -0.96 -4.895 1 97.44 54 GLY B N 1
ATOM 1507 C CA . GLY B 1 54 ? 11.508 0.422 -4.445 1 97.44 54 GLY B CA 1
ATOM 1508 C C . GLY B 1 54 ? 12.047 0.613 -3.037 1 97.44 54 GLY B C 1
ATOM 1509 O O . GLY B 1 54 ? 12.812 1.543 -2.783 1 97.44 54 GLY B O 1
ATOM 1510 N N . TYR B 1 55 ? 11.648 -0.288 -2.131 1 95.88 55 TYR B N 1
ATOM 1511 C CA . TYR B 1 55 ? 12.023 -0.221 -0.723 1 95.88 55 TYR B CA 1
ATOM 1512 C C . TYR B 1 55 ? 12.008 -1.606 -0.088 1 95.88 55 TYR B C 1
ATOM 1514 O O . TYR B 1 55 ? 11.117 -2.414 -0.366 1 95.88 55 TYR B O 1
ATOM 1522 N N . VAL B 1 56 ? 13.023 -1.834 0.744 1 94.06 56 VAL B N 1
ATOM 1523 C CA . VAL B 1 56 ? 13.055 -3.086 1.493 1 94.06 56 VAL B CA 1
ATOM 1524 C C . VAL B 1 56 ? 13.688 -2.85 2.865 1 94.06 56 VAL B C 1
ATOM 1526 O O . VAL B 1 56 ? 14.672 -2.123 2.984 1 94.06 56 VAL B O 1
ATOM 1529 N N . ASP B 1 57 ? 13.031 -3.309 3.84 1 92.19 57 ASP B N 1
ATOM 1530 C CA . ASP B 1 57 ? 13.633 -3.457 5.164 1 92.19 57 ASP B CA 1
ATOM 1531 C C . ASP B 1 57 ? 13.25 -4.797 5.793 1 92.19 57 ASP B C 1
ATOM 1533 O O . ASP B 1 57 ? 12.875 -5.734 5.086 1 92.19 57 ASP B O 1
ATOM 1537 N N . ASN B 1 58 ? 13.398 -4.996 7.039 1 89.5 58 ASN B N 1
ATOM 1538 C CA . ASN B 1 58 ? 13.203 -6.297 7.668 1 89.5 58 ASN B CA 1
ATOM 1539 C C . ASN B 1 58 ? 11.75 -6.746 7.59 1 89.5 58 ASN B C 1
ATOM 1541 O O . ASN B 1 58 ? 11.461 -7.945 7.574 1 89.5 58 ASN B O 1
ATOM 1545 N N . ALA B 1 59 ? 10.82 -5.773 7.453 1 90.12 59 ALA B N 1
ATOM 1546 C CA . ALA B 1 59 ? 9.414 -6.141 7.57 1 90.12 59 ALA B CA 1
ATOM 1547 C C . ALA B 1 59 ? 8.625 -5.688 6.348 1 90.12 59 ALA B C 1
ATOM 1549 O O . ALA B 1 59 ? 7.465 -6.066 6.176 1 90.12 59 ALA B O 1
ATOM 1550 N N . THR B 1 60 ? 9.305 -4.938 5.512 1 94.06 60 THR B N 1
ATOM 1551 C CA . THR B 1 60 ? 8.523 -4.281 4.465 1 94.06 60 THR B CA 1
ATOM 1552 C C . THR B 1 60 ? 9.203 -4.445 3.107 1 94.06 60 THR B C 1
ATOM 1554 O O . THR B 1 60 ? 10.422 -4.309 2.994 1 94.06 60 THR B O 1
ATOM 1557 N N . TRP B 1 61 ? 8.469 -4.809 2.139 1 96.06 61 TRP B N 1
ATOM 1558 C CA . TRP B 1 61 ? 8.891 -4.828 0.743 1 96.06 61 TRP B CA 1
ATOM 1559 C C . TRP B 1 61 ? 7.926 -4.035 -0.131 1 96.06 61 TRP B C 1
ATOM 1561 O O . TRP B 1 61 ? 6.707 -4.207 -0.039 1 96.06 61 TRP B O 1
ATOM 1571 N N . ILE B 1 62 ? 8.445 -3.09 -0.932 1 97.69 62 ILE B N 1
ATOM 1572 C CA . ILE B 1 62 ? 7.664 -2.293 -1.869 1 97.69 62 ILE B CA 1
ATOM 1573 C C . ILE B 1 62 ? 8.328 -2.311 -3.244 1 97.69 62 ILE B C 1
ATOM 1575 O O . ILE B 1 62 ? 9.539 -2.102 -3.357 1 97.69 62 ILE B O 1
ATOM 1579 N N . GLY B 1 63 ? 7.531 -2.59 -4.27 1 97.81 63 GLY B N 1
ATOM 1580 C CA . GLY B 1 63 ? 8.125 -2.559 -5.594 1 97.81 63 GLY B CA 1
ATOM 1581 C C . GLY B 1 63 ? 7.16 -2.965 -6.691 1 97.81 63 GLY B C 1
ATOM 1582 O O . GLY B 1 63 ? 5.973 -3.162 -6.438 1 97.81 63 GLY B O 1
ATOM 1583 N N . HIS B 1 64 ? 7.723 -3.014 -7.883 1 98 64 HIS B N 1
ATOM 1584 C CA . HIS B 1 64 ? 6.98 -3.438 -9.062 1 98 64 HIS B CA 1
ATOM 1585 C C . HIS B 1 64 ? 7.328 -4.871 -9.453 1 98 64 HIS B C 1
ATOM 1587 O O . HIS B 1 64 ? 8.492 -5.27 -9.391 1 98 64 HIS B O 1
ATOM 1593 N N . VAL B 1 65 ? 6.336 -5.555 -9.844 1 97.94 65 VAL B N 1
ATOM 1594 C CA . VAL B 1 65 ? 6.531 -6.902 -10.375 1 97.94 65 VAL B CA 1
ATOM 1595 C C . VAL B 1 65 ? 5.848 -7.031 -11.734 1 97.94 65 VAL B C 1
ATOM 1597 O O . VAL B 1 65 ? 4.656 -6.742 -11.859 1 97.94 65 VAL B O 1
ATOM 1600 N N . MET B 1 66 ? 6.586 -7.434 -12.688 1 97.94 66 MET B N 1
ATOM 1601 C CA . MET B 1 66 ? 6.066 -7.684 -14.031 1 97.94 66 MET B CA 1
ATOM 1602 C C . MET B 1 66 ? 6.027 -9.18 -14.336 1 97.94 66 MET B C 1
ATOM 1604 O O . MET B 1 66 ? 7.031 -9.875 -14.18 1 97.94 66 MET B O 1
ATOM 1608 N N . PHE B 1 67 ? 4.953 -9.57 -14.781 1 98.06 67 PHE B N 1
ATOM 1609 C CA . PHE B 1 67 ? 4.75 -10.969 -15.148 1 98.06 67 PHE B CA 1
ATOM 1610 C C . PHE B 1 67 ? 4.562 -11.109 -16.656 1 98.06 67 PHE B C 1
ATOM 1612 O O . PHE B 1 67 ? 3.723 -10.43 -17.25 1 98.06 67 PHE B O 1
ATOM 1619 N N . THR B 1 68 ? 5.359 -12.031 -17.219 1 97.19 68 THR B N 1
ATOM 1620 C CA . THR B 1 68 ? 5.051 -12.398 -18.594 1 97.19 68 THR B CA 1
ATOM 1621 C C . THR B 1 68 ? 3.793 -13.258 -18.656 1 97.19 68 THR B C 1
ATOM 1623 O O . THR B 1 68 ? 3.311 -13.742 -17.625 1 97.19 68 THR B O 1
ATOM 1626 N N . PRO B 1 69 ? 3.23 -13.406 -19.797 1 96.94 69 PRO B N 1
ATOM 1627 C CA . PRO B 1 69 ? 2.031 -14.25 -19.891 1 96.94 69 PRO B CA 1
ATOM 1628 C C . PRO B 1 69 ? 2.221 -15.617 -19.25 1 96.94 69 PRO B C 1
ATOM 1630 O O . PRO B 1 69 ? 3.293 -16.219 -19.375 1 96.94 69 PRO B O 1
ATOM 1633 N N . PHE B 1 70 ? 1.235 -16.094 -18.484 1 95.94 70 PHE B N 1
ATOM 1634 C CA . PHE B 1 70 ? 1.174 -17.391 -17.797 1 95.94 70 PHE B CA 1
ATOM 1635 C C . PHE B 1 70 ? 1.941 -17.344 -16.484 1 95.94 70 PHE B C 1
ATOM 1637 O O . PHE B 1 70 ? 1.815 -18.234 -15.656 1 95.94 70 PHE B O 1
ATOM 1644 N N . ALA B 1 71 ? 2.781 -16.359 -16.281 1 97.25 71 ALA B N 1
ATOM 1645 C CA . ALA B 1 71 ? 3.65 -16.328 -15.109 1 97.25 71 ALA B CA 1
ATOM 1646 C C . ALA B 1 71 ? 2.848 -16.047 -13.844 1 97.25 71 ALA B C 1
ATOM 1648 O O . ALA B 1 71 ? 1.831 -15.352 -13.883 1 97.25 71 ALA B O 1
ATOM 1649 N N . ARG B 1 72 ? 3.334 -16.578 -12.719 1 96.81 72 ARG B N 1
ATOM 1650 C CA . ARG B 1 72 ? 2.674 -16.406 -11.43 1 96.81 72 ARG B CA 1
ATOM 1651 C C . ARG B 1 72 ? 3.617 -16.734 -10.281 1 96.81 72 ARG B C 1
ATOM 1653 O O . ARG B 1 72 ? 4.547 -17.531 -10.453 1 96.81 72 ARG B O 1
ATOM 1660 N N . THR B 1 73 ? 3.322 -16.188 -9.188 1 97.38 73 THR B N 1
ATOM 1661 C CA . THR B 1 73 ? 4.055 -16.547 -7.98 1 97.38 73 THR B CA 1
ATOM 1662 C C . THR B 1 73 ? 3.73 -17.984 -7.562 1 97.38 73 THR B C 1
ATOM 1664 O O . THR B 1 73 ? 2.68 -18.516 -7.922 1 97.38 73 THR B O 1
ATOM 1667 N N . PHE B 1 74 ? 4.652 -18.484 -6.754 1 97.38 74 PHE B N 1
ATOM 1668 C CA . PHE B 1 74 ? 4.242 -19.609 -5.934 1 97.38 74 PHE B CA 1
ATOM 1669 C C . PHE B 1 74 ? 3.203 -19.188 -4.906 1 97.38 74 PHE B C 1
ATOM 1671 O O . PHE B 1 74 ? 3.033 -18 -4.645 1 97.38 74 PHE B O 1
ATOM 1678 N N . TRP B 1 75 ? 2.455 -20.219 -4.445 1 96.44 75 TRP B N 1
ATOM 1679 C CA . TRP B 1 75 ? 1.657 -19.922 -3.262 1 96.44 75 TRP B CA 1
ATOM 1680 C C . TRP B 1 75 ? 2.52 -19.312 -2.16 1 96.44 75 TRP B C 1
ATOM 1682 O O . TRP B 1 75 ? 3.656 -19.75 -1.946 1 96.44 75 TRP B O 1
ATOM 1692 N N . HIS B 1 76 ? 1.883 -18.359 -1.414 1 96.56 76 HIS B N 1
ATOM 1693 C CA . HIS B 1 76 ? 2.641 -17.781 -0.312 1 96.56 76 HIS B CA 1
ATOM 1694 C C . HIS B 1 76 ? 1.724 -17.047 0.665 1 96.56 76 HIS B C 1
ATOM 1696 O O . HIS B 1 76 ? 0.538 -16.859 0.385 1 96.56 76 HIS B O 1
ATOM 1702 N N . ARG B 1 77 ? 2.271 -16.719 1.78 1 95.19 77 ARG B N 1
ATOM 1703 C CA . ARG B 1 77 ? 1.595 -15.891 2.766 1 95.19 77 ARG B CA 1
ATOM 1704 C C . ARG B 1 77 ? 2.578 -14.945 3.447 1 95.19 77 ARG B C 1
ATOM 1706 O O . ARG B 1 77 ? 3.787 -15.18 3.438 1 95.19 77 ARG B O 1
ATOM 1713 N N . HIS B 1 78 ? 2.057 -13.906 3.922 1 94.19 78 HIS B N 1
ATOM 1714 C CA . HIS B 1 78 ? 2.828 -12.977 4.742 1 94.19 78 HIS B CA 1
ATOM 1715 C C . HIS B 1 78 ? 2.531 -13.172 6.223 1 94.19 78 HIS B C 1
ATOM 1717 O O . HIS B 1 78 ? 1.418 -13.547 6.594 1 94.19 78 HIS B O 1
ATOM 1723 N N . GLU B 1 79 ? 3.496 -12.82 6.938 1 92.06 79 GLU B N 1
ATOM 1724 C CA . GLU B 1 79 ? 3.471 -13.07 8.375 1 92.06 79 GLU B CA 1
ATOM 1725 C C . GLU B 1 79 ? 2.266 -12.406 9.031 1 92.06 79 GLU B C 1
ATOM 1727 O O . GLU B 1 79 ? 1.844 -11.32 8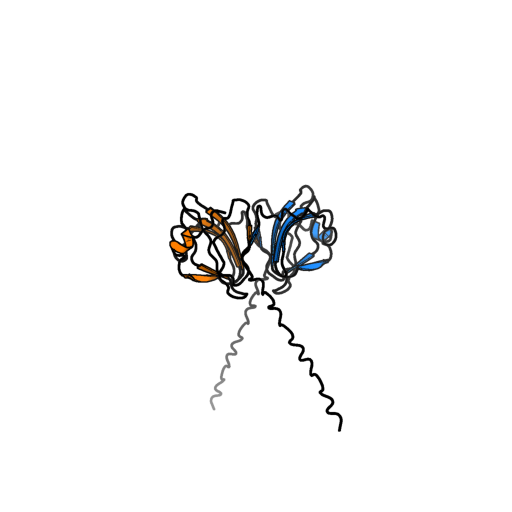.609 1 92.06 79 GLU B O 1
ATOM 1732 N N . GLY B 1 80 ? 1.73 -13.172 9.945 1 85.25 80 GLY B N 1
ATOM 1733 C CA . GLY B 1 80 ? 0.633 -12.656 10.75 1 85.25 80 GLY B CA 1
ATOM 1734 C C . GLY B 1 80 ? -0.7 -13.305 10.422 1 85.25 80 GLY B C 1
ATOM 1735 O O . GLY B 1 80 ? -0.807 -14.07 9.461 1 85.25 80 GLY B O 1
ATOM 1736 N N . GLY B 1 81 ? -1.584 -13.141 11.273 1 82.19 81 GLY B N 1
ATOM 1737 C CA . GLY B 1 81 ? -2.936 -13.625 11.055 1 82.19 81 GLY B CA 1
ATOM 1738 C C . GLY B 1 81 ? -3.025 -15.141 11.016 1 82.19 81 GLY B C 1
ATOM 1739 O O . GLY B 1 81 ? -2.027 -15.836 11.234 1 82.19 81 GLY B O 1
ATOM 1740 N N . SER B 1 82 ? -4.254 -15.508 10.812 1 80.31 82 SER B N 1
ATOM 1741 C CA . SER B 1 82 ? -4.484 -16.938 10.68 1 80.31 82 SER B CA 1
ATOM 1742 C C . SER B 1 82 ? -4.285 -17.406 9.234 1 80.31 82 SER B C 1
ATOM 1744 O O . SER B 1 82 ? -4.641 -16.688 8.297 1 80.31 82 SER B O 1
ATOM 1746 N N . SER B 1 83 ? -3.689 -18.562 9.219 1 80.25 83 SER B N 1
ATOM 1747 C CA . SER B 1 83 ? -3.457 -19.109 7.887 1 80.25 83 SER B CA 1
ATOM 1748 C C . SER B 1 83 ? -4.742 -19.656 7.281 1 80.25 83 SER B C 1
ATOM 1750 O O . SER B 1 83 ? -5.43 -20.469 7.906 1 80.25 83 SER B O 1
ATOM 1752 N N . SER B 1 84 ? -5.086 -19.047 6.121 1 84.56 84 SER B N 1
ATOM 1753 C CA . SER B 1 84 ? -6.191 -19.531 5.301 1 84.56 84 SER B CA 1
ATOM 1754 C C . SER B 1 84 ? -5.898 -19.344 3.814 1 84.56 84 SER B C 1
ATOM 1756 O O . SER B 1 84 ? -5.254 -18.375 3.42 1 84.56 84 SER B O 1
ATOM 1758 N N . ARG B 1 85 ? -6.223 -20.406 3.158 1 84.38 85 ARG B N 1
ATOM 1759 C CA . ARG B 1 85 ? -5.988 -20.328 1.721 1 84.38 85 ARG B CA 1
ATOM 1760 C C . ARG B 1 85 ? -7.164 -19.672 1.011 1 84.38 85 ARG B C 1
ATOM 1762 O O . ARG B 1 85 ? -8.32 -19.922 1.355 1 84.38 85 ARG B O 1
ATOM 1769 N N . GLY B 1 86 ? -6.684 -18.828 0.199 1 69.75 86 GLY B N 1
ATOM 1770 C CA . GLY B 1 86 ? -7.707 -18.109 -0.552 1 69.75 86 GLY B CA 1
ATOM 1771 C C . GLY B 1 86 ? -8.562 -19.031 -1.412 1 69.75 86 GLY B C 1
ATOM 1772 O O . GLY B 1 86 ? -8.234 -20.203 -1.588 1 69.75 86 GLY B O 1
ATOM 1773 N N . GLY B 1 87 ? -9.75 -18.516 -1.788 1 73.38 87 GLY B N 1
ATOM 1774 C CA . GLY B 1 87 ? -10.688 -19.234 -2.646 1 73.38 87 GLY B CA 1
ATOM 1775 C C . GLY B 1 87 ? -10.281 -19.219 -4.105 1 73.38 87 GLY B C 1
ATOM 1776 O O . GLY B 1 87 ? -9.086 -19.281 -4.422 1 73.38 87 GLY B O 1
ATOM 1777 N N . LYS B 1 88 ? -11.211 -19.281 -5.004 1 79.12 88 LYS B N 1
ATOM 1778 C CA . LYS B 1 88 ? -10.992 -19.219 -6.445 1 79.12 88 LYS B CA 1
ATOM 1779 C C . LYS B 1 88 ? -10.25 -17.953 -6.844 1 79.12 88 LYS B C 1
ATOM 1781 O O . LYS B 1 88 ? -10.477 -16.891 -6.258 1 79.12 88 LYS B O 1
ATOM 1786 N N . PRO B 1 89 ? -9.367 -18.172 -7.824 1 87.44 89 PRO B N 1
ATOM 1787 C CA . PRO B 1 89 ? -8.664 -16.984 -8.305 1 87.44 89 PRO B CA 1
ATOM 1788 C C . PRO B 1 89 ? -9.609 -15.898 -8.812 1 87.44 89 PRO B C 1
ATOM 1790 O O . PRO B 1 89 ? -10.625 -16.203 -9.438 1 87.44 89 PRO B O 1
ATOM 1793 N N . LEU B 1 90 ? -9.32 -14.727 -8.453 1 88.06 90 LEU B N 1
ATOM 1794 C CA . LEU B 1 90 ? -10.07 -13.555 -8.898 1 88.06 90 LEU B CA 1
ATOM 1795 C C . LEU B 1 90 ? -9.289 -12.789 -9.961 1 88.06 90 LEU B C 1
ATOM 1797 O O . LEU B 1 90 ? -8.078 -12.617 -9.852 1 88.06 90 LEU B O 1
ATOM 1801 N N . ARG B 1 91 ? -10.055 -12.375 -10.906 1 91.06 91 ARG B N 1
ATOM 1802 C CA . ARG B 1 91 ? -9.414 -11.609 -11.969 1 91.06 91 ARG B CA 1
ATOM 1803 C C . ARG B 1 91 ? -9.219 -10.156 -11.547 1 91.06 91 ARG B C 1
ATOM 1805 O O . ARG B 1 91 ? -10.141 -9.523 -11.016 1 91.06 91 ARG B O 1
ATOM 1812 N N . LEU B 1 92 ? -8.047 -9.68 -11.789 1 93.31 92 LEU B N 1
ATOM 1813 C CA . LEU B 1 92 ? -7.695 -8.281 -11.547 1 93.31 92 LEU B CA 1
ATOM 1814 C C . LEU B 1 92 ? -7.648 -7.504 -12.859 1 93.31 92 LEU B C 1
ATOM 1816 O O . LEU B 1 92 ? -7.145 -8.008 -13.867 1 93.31 92 LEU B O 1
ATOM 1820 N N . HIS B 1 93 ? -8.188 -6.301 -12.82 1 94 93 HIS B N 1
ATOM 1821 C CA . HIS B 1 93 ? -8.117 -5.398 -13.969 1 94 93 HIS B CA 1
ATOM 1822 C C . HIS B 1 93 ? -7.258 -4.176 -13.648 1 94 93 HIS B C 1
ATOM 1824 O O . HIS B 1 93 ? -7.043 -3.854 -12.477 1 94 93 HIS B O 1
ATOM 1830 N N . THR B 1 94 ? -6.758 -3.561 -14.734 1 95.75 94 THR B N 1
ATOM 1831 C CA . THR B 1 94 ? -6.016 -2.318 -14.539 1 95.75 94 THR B CA 1
ATOM 1832 C C . THR B 1 94 ? -6.832 -1.326 -13.719 1 95.75 94 THR B C 1
ATOM 1834 O O . THR B 1 94 ? -8.016 -1.112 -13.992 1 95.75 94 THR B O 1
ATOM 1837 N N . GLY B 1 95 ? -6.211 -0.762 -12.641 1 95.81 95 GLY B N 1
ATOM 1838 C CA . GLY B 1 95 ? -6.891 0.203 -11.789 1 95.81 95 GLY B CA 1
ATOM 1839 C C . GLY B 1 95 ? -7.418 -0.402 -10.5 1 95.81 95 GLY B C 1
ATOM 1840 O O . GLY B 1 95 ? -7.766 0.322 -9.57 1 95.81 95 GLY B O 1
ATOM 1841 N N . ASP B 1 96 ? -7.504 -1.744 -10.461 1 97.06 96 ASP B N 1
ATOM 1842 C CA . ASP B 1 96 ? -7.945 -2.432 -9.258 1 97.06 96 ASP B CA 1
ATOM 1843 C C . ASP B 1 96 ? -6.848 -2.439 -8.195 1 97.06 96 ASP B C 1
ATOM 1845 O O . ASP B 1 96 ? -5.668 -2.287 -8.516 1 97.06 96 ASP B O 1
ATOM 1849 N N . THR B 1 97 ? -7.254 -2.5 -6.984 1 97.69 97 THR B N 1
ATOM 1850 C CA . THR B 1 97 ? -6.367 -2.803 -5.863 1 97.69 97 THR B CA 1
ATOM 1851 C C . THR B 1 97 ? -6.766 -4.121 -5.199 1 97.69 97 THR B C 1
ATOM 1853 O O . THR B 1 97 ? -7.949 -4.371 -4.969 1 97.69 97 THR B O 1
ATOM 1856 N N . ALA B 1 98 ? -5.812 -4.977 -4.988 1 96.38 98 ALA B N 1
ATOM 1857 C CA . ALA B 1 98 ? -6.039 -6.191 -4.207 1 96.38 98 ALA B CA 1
ATOM 1858 C C . ALA B 1 98 ? -5.484 -6.039 -2.791 1 96.38 98 ALA B C 1
ATOM 1860 O O . ALA B 1 98 ? -4.348 -5.602 -2.605 1 96.38 98 ALA B O 1
ATOM 1861 N N . TRP B 1 99 ? -6.293 -6.363 -1.803 1 95.56 99 TRP B N 1
ATOM 1862 C CA . TRP B 1 99 ? -5.855 -6.414 -0.412 1 95.56 99 TRP B CA 1
ATOM 1863 C C . TRP B 1 99 ? -5.867 -7.848 0.109 1 95.56 99 TRP B C 1
ATOM 1865 O O . TRP B 1 99 ? -6.895 -8.523 0.054 1 95.56 99 TRP B O 1
ATOM 1875 N N . CYS B 1 100 ? -4.703 -8.25 0.551 1 93.94 100 CYS B N 1
ATOM 1876 C CA . CYS B 1 100 ? -4.547 -9.578 1.135 1 93.94 100 CYS B CA 1
ATOM 1877 C C . CYS B 1 100 ? -4.141 -9.484 2.602 1 93.94 100 CYS B C 1
ATOM 1879 O O . CYS B 1 100 ? -2.996 -9.148 2.912 1 93.94 100 CYS B O 1
ATOM 1881 N N . PRO B 1 101 ? -5.039 -9.875 3.518 1 92.62 101 PRO B N 1
ATOM 1882 C CA . PRO B 1 101 ? -4.723 -9.781 4.945 1 92.62 101 PRO B CA 1
ATOM 1883 C C . PRO B 1 101 ? -3.574 -10.695 5.359 1 92.62 101 PRO B C 1
ATOM 1885 O O . PRO B 1 101 ? -3.271 -11.664 4.656 1 92.62 101 PRO B O 1
ATOM 1888 N N . PRO B 1 102 ? -2.965 -10.289 6.488 1 91.94 102 PRO B N 1
ATOM 1889 C CA . PRO B 1 102 ? -1.907 -11.164 6.996 1 91.94 102 PRO B CA 1
ATOM 1890 C C . PRO B 1 102 ? -2.365 -12.617 7.148 1 91.94 102 PRO B C 1
ATOM 1892 O O . PRO B 1 102 ? -3.506 -12.867 7.551 1 91.94 102 PRO B O 1
ATOM 1895 N N . GLY B 1 103 ? -1.516 -13.477 6.754 1 93 103 GLY B N 1
ATOM 1896 C CA . GLY B 1 103 ? -1.737 -14.898 6.988 1 93 103 GLY B CA 1
ATOM 1897 C C . GLY B 1 103 ? -2.451 -15.586 5.84 1 93 103 GLY B C 1
ATOM 1898 O O . GLY B 1 103 ? -2.451 -16.812 5.75 1 93 103 GLY B O 1
ATOM 1899 N N . ILE B 1 104 ? -3.043 -14.883 4.973 1 93.31 104 ILE B N 1
ATOM 1900 C CA . ILE B 1 104 ? -3.82 -15.461 3.887 1 93.31 104 ILE B CA 1
ATOM 1901 C C . ILE B 1 104 ? -2.881 -15.992 2.807 1 93.31 104 ILE B C 1
ATOM 1903 O O . ILE B 1 104 ? -2.006 -15.273 2.324 1 93.31 104 ILE B O 1
ATOM 1907 N N . VAL B 1 105 ? -3.057 -17.25 2.502 1 94.81 105 VAL B N 1
ATOM 1908 C CA . VAL B 1 105 ? -2.299 -17.875 1.423 1 94.81 105 VAL B CA 1
ATOM 1909 C C . VAL B 1 105 ? -2.91 -17.5 0.075 1 94.81 105 VAL B C 1
ATOM 1911 O O . VAL B 1 105 ? -4.105 -17.719 -0.15 1 94.81 105 VAL B O 1
ATOM 1914 N N . HIS B 1 106 ? -2.012 -16.969 -0.783 1 95.12 106 HIS B N 1
ATOM 1915 C CA . HIS B 1 106 ? -2.496 -16.484 -2.068 1 95.12 106 HIS B CA 1
ATOM 1916 C C . HIS B 1 106 ? -1.406 -16.562 -3.133 1 95.12 106 HIS B C 1
ATOM 1918 O O . HIS B 1 106 ? -0.264 -16.922 -2.834 1 95.12 106 HIS B O 1
ATOM 1924 N N . TRP B 1 107 ? -1.86 -16.328 -4.348 1 95.75 107 TRP B N 1
ATOM 1925 C CA . TRP B 1 107 ? -0.952 -16.172 -5.477 1 95.75 107 TRP B CA 1
ATOM 1926 C C . TRP B 1 107 ? -1.455 -15.078 -6.422 1 95.75 107 TRP B C 1
ATOM 1928 O O . TRP B 1 107 ? -2.627 -14.695 -6.371 1 95.75 107 TRP B O 1
ATOM 1938 N N . HIS B 1 108 ? -0.615 -14.531 -7.195 1 95.88 108 HIS B N 1
ATOM 1939 C CA . HIS B 1 108 ? -0.998 -13.594 -8.25 1 95.88 108 HIS B CA 1
ATOM 1940 C C . HIS B 1 108 ? -0.102 -13.75 -9.477 1 95.88 108 HIS B C 1
ATOM 1942 O O . HIS B 1 108 ? 1.014 -14.266 -9.375 1 95.88 108 HIS B O 1
ATOM 1948 N N . GLY B 1 109 ? -0.594 -13.359 -10.555 1 95.88 109 GLY B N 1
ATOM 1949 C CA . GLY B 1 109 ? 0.134 -13.508 -11.805 1 95.88 109 GLY B CA 1
ATOM 1950 C C . GLY B 1 109 ? -0.646 -13.016 -13.008 1 95.88 109 GLY B C 1
ATOM 1951 O O . GLY B 1 109 ? -1.677 -12.359 -12.859 1 95.88 109 GLY B O 1
ATOM 1952 N N . ALA B 1 110 ? -0.049 -13.273 -14.188 1 96.44 110 ALA B N 1
ATOM 1953 C CA . ALA B 1 110 ? -0.616 -12.836 -15.461 1 96.44 110 ALA B CA 1
ATOM 1954 C C . ALA B 1 110 ? -1.574 -13.883 -16.016 1 96.44 110 ALA B C 1
ATOM 1956 O O . ALA B 1 110 ? -1.448 -15.07 -15.719 1 96.44 110 ALA B O 1
ATOM 1957 N N . ASP B 1 111 ? -2.43 -13.367 -16.844 1 94.31 111 ASP B N 1
ATOM 1958 C CA . ASP B 1 111 ? -3.291 -14.258 -17.609 1 94.31 111 ASP B CA 1
ATOM 1959 C C . ASP B 1 111 ? -2.541 -14.844 -18.812 1 94.31 111 ASP B C 1
ATOM 1961 O O . ASP B 1 111 ? -1.375 -14.516 -19.031 1 94.31 111 ASP B O 1
ATOM 1965 N N . GLU B 1 112 ? -3.203 -15.781 -19.578 1 92.19 112 GLU B N 1
ATOM 1966 C CA . GLU B 1 112 ? -2.58 -16.562 -20.656 1 92.19 112 GLU B CA 1
ATOM 1967 C C . GLU B 1 112 ? -2.104 -15.664 -21.781 1 92.19 112 GLU B C 1
ATOM 1969 O O . GLU B 1 112 ? -1.092 -15.945 -22.422 1 92.19 112 GLU B O 1
ATOM 1974 N N . CYS B 1 113 ? -2.742 -14.586 -22.109 1 90.38 113 CYS B N 1
ATOM 1975 C CA . CYS B 1 113 ? -2.402 -13.828 -23.297 1 90.38 113 CYS B CA 1
ATOM 1976 C C . CYS B 1 113 ? -2.068 -12.383 -22.953 1 90.38 113 CYS B C 1
ATOM 1978 O O . CYS B 1 113 ? -2.117 -11.508 -23.828 1 90.38 113 CYS B O 1
ATOM 1980 N N . SER B 1 114 ? -1.756 -12.188 -21.734 1 94.56 114 SER B N 1
ATOM 1981 C CA . SER B 1 114 ? -1.433 -10.82 -21.328 1 94.56 114 SER B CA 1
ATOM 1982 C C . SER B 1 114 ? -0.345 -10.797 -20.266 1 94.56 114 SER B C 1
ATOM 1984 O O . SER B 1 114 ? -0.333 -11.641 -19.375 1 94.56 114 SER B O 1
ATOM 1986 N N . TYR B 1 115 ? 0.533 -9.812 -20.453 1 96.62 115 TYR B N 1
ATOM 1987 C CA . TYR B 1 115 ? 1.419 -9.531 -19.328 1 96.62 115 TYR B CA 1
ATOM 1988 C C . TYR B 1 115 ? 0.687 -8.758 -18.234 1 96.62 115 TYR B C 1
ATOM 1990 O O . TYR B 1 115 ? -0.387 -8.195 -18.469 1 96.62 115 TYR B O 1
ATOM 1998 N N . MET B 1 116 ? 1.201 -8.828 -17.078 1 96.81 116 MET B N 1
ATOM 1999 C CA . MET B 1 116 ? 0.628 -8.109 -15.938 1 96.81 116 MET B CA 1
ATOM 2000 C C . MET B 1 116 ? 1.72 -7.434 -15.109 1 96.81 116 MET B C 1
ATOM 2002 O O . MET B 1 116 ? 2.756 -8.039 -14.828 1 96.81 116 MET B O 1
ATO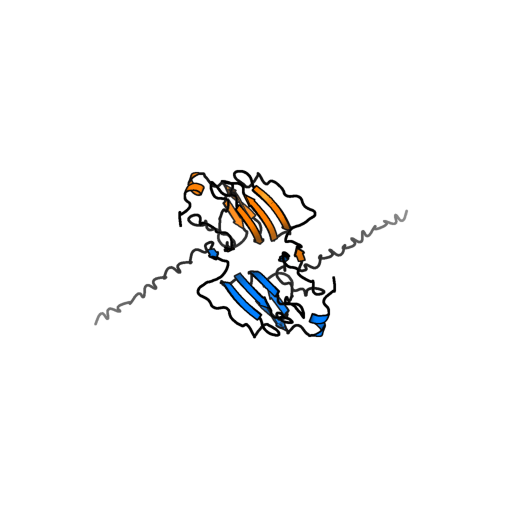M 2006 N N . MET B 1 117 ? 1.525 -6.203 -14.812 1 97.5 117 MET B N 1
ATOM 2007 C CA . MET B 1 117 ? 2.402 -5.496 -13.883 1 97.5 117 MET B CA 1
ATOM 2008 C C . MET B 1 117 ? 1.605 -4.91 -12.727 1 97.5 117 MET B C 1
ATOM 2010 O O . MET B 1 117 ? 0.511 -4.379 -12.922 1 97.5 117 MET B O 1
ATOM 2014 N N . HIS B 1 118 ? 2.16 -5.105 -11.562 1 97.94 118 HIS B N 1
ATOM 2015 C CA . HIS B 1 118 ? 1.545 -4.43 -10.422 1 97.94 118 HIS B CA 1
ATOM 2016 C C . HIS B 1 118 ? 2.602 -3.824 -9.508 1 97.94 118 HIS B C 1
ATOM 2018 O O . HIS B 1 118 ? 3.781 -4.176 -9.594 1 97.94 118 HIS B O 1
ATOM 2024 N N . PHE B 1 119 ? 2.189 -2.76 -8.828 1 97.88 119 PHE B N 1
ATOM 2025 C CA . PHE B 1 119 ? 2.916 -2.199 -7.695 1 97.88 119 PHE B CA 1
ATOM 2026 C C . PHE B 1 119 ? 2.457 -2.836 -6.391 1 97.88 119 PHE B C 1
ATOM 2028 O O . PHE B 1 119 ? 1.257 -2.932 -6.129 1 97.88 119 PHE B O 1
ATOM 2035 N N . ALA B 1 120 ? 3.363 -3.393 -5.684 1 97.81 120 ALA B N 1
ATOM 2036 C CA . ALA B 1 120 ? 2.998 -4.152 -4.488 1 97.81 120 ALA B CA 1
ATOM 2037 C C . ALA B 1 120 ? 3.703 -3.6 -3.252 1 97.81 120 ALA B C 1
ATOM 2039 O O . ALA B 1 120 ? 4.852 -3.152 -3.33 1 97.81 120 ALA B O 1
ATOM 2040 N N . ALA B 1 121 ? 2.992 -3.6 -2.166 1 97.19 121 ALA B N 1
ATOM 2041 C CA . ALA B 1 121 ? 3.535 -3.359 -0.832 1 97.19 121 ALA B CA 1
ATOM 2042 C C . ALA B 1 121 ? 3.195 -4.508 0.114 1 97.19 121 ALA B C 1
ATOM 2044 O O . ALA B 1 121 ? 2.021 -4.816 0.328 1 97.19 121 ALA B O 1
ATOM 2045 N N . ALA B 1 122 ? 4.223 -5.102 0.632 1 96.25 122 ALA B N 1
ATOM 2046 C CA . ALA B 1 122 ? 4.047 -6.211 1.565 1 96.25 122 ALA B CA 1
ATOM 2047 C C . ALA B 1 122 ? 4.609 -5.871 2.939 1 96.25 122 ALA B C 1
ATOM 2049 O O . ALA B 1 122 ? 5.68 -5.262 3.045 1 96.25 122 ALA B O 1
ATOM 2050 N N . TYR B 1 123 ? 3.92 -6.227 3.91 1 92.81 123 TYR B N 1
ATOM 2051 C CA . TYR B 1 123 ? 4.359 -6.066 5.293 1 92.81 123 TYR B CA 1
ATOM 2052 C C . TYR B 1 123 ? 4.387 -7.41 6.012 1 92.81 123 TYR B C 1
ATOM 2054 O O . TYR B 1 123 ? 3.408 -8.156 5.984 1 92.81 123 TYR B O 1
ATOM 2062 N N . GLY B 1 124 ? 5.527 -7.652 6.605 1 91.5 124 GLY B N 1
ATOM 2063 C CA . GLY B 1 124 ? 5.77 -8.945 7.234 1 91.5 124 GLY B CA 1
ATOM 2064 C C . GLY B 1 124 ? 6.52 -9.914 6.34 1 91.5 124 GLY B C 1
ATOM 2065 O O . GLY B 1 124 ? 6.422 -9.828 5.113 1 91.5 124 GLY B O 1
ATOM 2066 N N . ALA B 1 125 ? 7.156 -10.875 6.941 1 93.81 125 ALA B N 1
ATOM 2067 C CA . ALA B 1 125 ? 7.953 -11.859 6.219 1 93.81 125 ALA B CA 1
ATOM 2068 C C . ALA B 1 125 ? 7.078 -12.695 5.289 1 93.81 125 ALA B C 1
ATOM 2070 O O . ALA B 1 125 ? 5.945 -13.047 5.637 1 93.81 125 ALA B O 1
ATOM 2071 N N . THR B 1 126 ? 7.664 -13 4.141 1 94.81 126 THR B N 1
ATOM 2072 C CA . THR B 1 126 ? 6.977 -13.859 3.178 1 94.81 126 THR B CA 1
ATOM 2073 C C . THR B 1 126 ? 7.359 -15.32 3.391 1 94.81 126 THR B C 1
ATOM 2075 O O . THR B 1 126 ? 8.539 -15.648 3.518 1 94.81 126 THR B O 1
ATOM 2078 N N . GLU B 1 127 ? 6.402 -16.156 3.535 1 95.56 127 GLU B N 1
ATOM 2079 C CA . GLU B 1 127 ? 6.602 -17.609 3.496 1 95.56 127 GLU B CA 1
ATOM 2080 C C . GLU B 1 127 ? 6.148 -18.188 2.162 1 95.56 127 GLU B C 1
ATOM 2082 O O . GLU B 1 127 ? 4.957 -18.172 1.847 1 95.56 127 GLU B O 1
ATOM 2087 N N . TRP B 1 128 ? 7.102 -18.656 1.419 1 96.69 128 TRP B N 1
ATOM 2088 C CA . TRP B 1 128 ? 6.812 -19.266 0.124 1 96.69 128 TRP B CA 1
ATOM 2089 C C . TRP B 1 128 ? 6.441 -20.734 0.283 1 96.69 128 TRP B C 1
ATOM 2091 O O . TRP B 1 128 ? 7.043 -21.438 1.09 1 96.69 128 TRP B O 1
ATOM 2101 N N . LEU B 1 129 ? 5.48 -21.078 -0.519 1 96.06 129 LEU B N 1
ATOM 2102 C CA . LEU B 1 129 ? 4.957 -22.438 -0.469 1 96.06 129 LEU B CA 1
ATOM 2103 C C . LEU B 1 129 ? 5.094 -23.125 -1.825 1 96.06 129 LEU B C 1
ATOM 2105 O O . LEU B 1 129 ? 6.055 -22.891 -2.555 1 96.06 129 LEU B O 1
ATOM 2109 N N . GLU B 1 130 ? 4.234 -24.078 -2.139 1 96.56 130 GLU B N 1
ATOM 2110 C CA . GLU B 1 130 ? 4.363 -24.875 -3.348 1 96.56 130 GLU B CA 1
ATOM 2111 C C . GLU B 1 130 ? 3.99 -24.078 -4.59 1 96.56 130 GLU B C 1
ATOM 2113 O O . GLU B 1 130 ? 3.311 -23.047 -4.492 1 96.56 130 GLU B O 1
ATOM 2118 N N . GLU B 1 131 ? 4.438 -24.547 -5.715 1 96.81 131 GLU B N 1
ATOM 2119 C CA . GLU B 1 131 ? 4.062 -23.984 -7.008 1 96.81 131 GLU B CA 1
ATOM 2120 C C . GLU B 1 131 ? 2.557 -24.109 -7.242 1 96.81 131 GLU B C 1
ATOM 2122 O O . GLU B 1 131 ? 1.934 -25.094 -6.852 1 96.81 131 GLU B O 1
ATOM 2127 N N . VAL B 1 132 ? 1.992 -23.078 -7.887 1 95.94 132 VAL B N 1
ATOM 2128 C CA . VAL B 1 132 ? 0.603 -23.141 -8.328 1 95.94 132 VAL B CA 1
ATOM 2129 C C . VAL B 1 132 ? 0.481 -24.109 -9.508 1 95.94 132 VAL B C 1
ATOM 2131 O O . VAL B 1 132 ? 1.079 -23.875 -10.562 1 95.94 132 VAL B O 1
ATOM 2134 N N . SER B 1 133 ? -0.329 -25.109 -9.344 1 94.88 133 SER B N 1
ATOM 2135 C CA . SER B 1 133 ? -0.447 -26.109 -10.391 1 94.88 133 SER B CA 1
ATOM 2136 C C . SER B 1 133 ? -1.194 -25.562 -11.602 1 94.88 133 SER B C 1
ATOM 2138 O O . SER B 1 133 ? -1.887 -24.547 -11.508 1 94.88 133 SER B O 1
ATOM 2140 N N . ALA B 1 134 ? -0.97 -26.281 -12.695 1 93.69 134 ALA B N 1
ATOM 2141 C CA . ALA B 1 134 ? -1.701 -25.922 -13.906 1 93.69 134 ALA B CA 1
ATOM 2142 C C . ALA B 1 134 ? -3.207 -25.953 -13.664 1 93.69 134 ALA B C 1
ATOM 2144 O O . ALA B 1 134 ? -3.943 -25.109 -14.195 1 93.69 134 ALA B O 1
ATOM 2145 N N . GLU B 1 135 ? -3.674 -26.859 -12.914 1 92.94 135 GLU B N 1
ATOM 2146 C CA . GLU B 1 135 ? -5.098 -26.984 -12.617 1 92.94 135 GLU B CA 1
ATOM 2147 C C . GLU B 1 135 ? -5.594 -25.812 -11.781 1 92.94 135 GLU B C 1
ATOM 2149 O O . GLU B 1 135 ? -6.664 -25.25 -12.047 1 92.94 135 GLU B O 1
ATOM 2154 N N . GLU B 1 136 ? -4.852 -25.484 -10.75 1 92.69 136 GLU B N 1
ATOM 2155 C CA . GLU B 1 136 ? -5.211 -24.344 -9.914 1 92.69 136 GLU B CA 1
ATOM 2156 C C . GLU B 1 136 ? -5.242 -23.047 -10.727 1 92.69 136 GLU B C 1
ATOM 2158 O O . GLU B 1 136 ? -6.152 -22.234 -10.57 1 92.69 136 GLU B O 1
ATOM 2163 N N . TYR B 1 137 ? -4.266 -22.906 -11.555 1 94 137 TYR B N 1
ATOM 2164 C CA . TYR B 1 137 ? -4.168 -21.734 -12.422 1 94 137 TYR B CA 1
ATOM 2165 C C . TYR B 1 137 ? -5.359 -21.656 -13.367 1 94 137 TYR B C 1
ATOM 2167 O O . TYR B 1 137 ? -5.91 -20.578 -13.602 1 94 137 TYR B O 1
ATOM 2175 N N . ALA B 1 138 ? -5.824 -22.766 -13.859 1 90.94 138 ALA B N 1
ATOM 2176 C CA . ALA B 1 138 ? -6.891 -22.828 -14.852 1 90.94 138 ALA B CA 1
ATOM 2177 C C . ALA B 1 138 ? -8.258 -22.656 -14.203 1 90.94 138 ALA B C 1
ATOM 2179 O O . ALA B 1 138 ? -9.266 -22.469 -14.891 1 90.94 138 ALA B O 1
ATOM 2180 N N . ALA B 1 139 ? -8.297 -22.75 -12.906 1 88.31 139 ALA B N 1
ATOM 2181 C CA . ALA B 1 139 ? -9.57 -22.688 -12.195 1 88.31 139 ALA B CA 1
ATOM 2182 C C . ALA B 1 139 ? -10.07 -21.25 -12.094 1 88.31 139 ALA B C 1
ATOM 2184 O O . ALA B 1 139 ? -11.047 -20.969 -11.391 1 88.31 139 ALA B O 1
ATOM 2185 N N . LYS B 1 140 ? -9.445 -20.359 -12.727 1 76.56 140 LYS B N 1
ATOM 2186 C CA . LYS B 1 140 ? -9.812 -18.938 -12.641 1 76.56 140 LYS B CA 1
ATOM 2187 C C . LYS B 1 140 ? -11.227 -18.703 -13.172 1 76.56 140 LYS B C 1
ATOM 2189 O O . LYS B 1 140 ? -11.656 -19.375 -14.117 1 76.56 140 LYS B O 1
ATOM 2194 N N . SER B 1 141 ? -11.867 -18.016 -12.281 1 65.25 141 SER B N 1
ATOM 2195 C CA . SER B 1 141 ? -13.25 -17.719 -12.656 1 65.25 141 SER B CA 1
ATOM 2196 C C . SER B 1 141 ? -13.305 -16.719 -13.805 1 65.25 141 SER B C 1
ATOM 2198 O O . SER B 1 141 ? -12.414 -15.883 -13.953 1 65.25 141 SER B O 1
ATOM 2200 N N . ASP B 1 142 ? -14.234 -16.922 -14.758 1 60.12 142 ASP B N 1
ATOM 2201 C CA . ASP B 1 142 ? -14.453 -16.062 -15.922 1 60.12 142 ASP B CA 1
ATOM 2202 C C . ASP B 1 142 ? -14.898 -14.656 -15.492 1 60.12 142 ASP B C 1
ATOM 2204 O O . ASP B 1 142 ? -14.984 -13.75 -16.312 1 60.12 142 ASP B O 1
ATOM 2208 N N . LYS B 1 143 ? -15.328 -14.758 -14.164 1 53.75 143 LYS B N 1
ATOM 2209 C CA . LYS B 1 143 ? -15.969 -13.492 -13.82 1 53.75 143 LYS B CA 1
ATOM 2210 C C . LYS B 1 143 ? -15.031 -12.609 -13 1 53.75 143 LYS B C 1
ATOM 2212 O O . LYS B 1 143 ? -14.18 -13.117 -12.258 1 53.75 143 LYS B O 1
#